Protein AF-A0A934ZTB7-F1 (afdb_monomer_lite)

pLDDT: mean 82.46, std 19.43, range [36.97, 98.75]

Secondary structure (DSSP, 8-state):
--------------------PPPP-PPPPPPGGG--STT--SSBSEEEETTEEEE-SEEEEEEE-STT--EEEEEEESSEE-GGGS-EESTT--EEEEEEET-SSPPSEEEEE-SSSSSTTSEEEEEEETTEEEEE---EEEEEEEE--TTEEEEEEEEE--STT--EEEEEEEEEE---HHHHT---------PPPPP-

Structure (mmCIF, N/CA/C/O backbone):
data_AF-A0A934ZTB7-F1
#
_entry.id   AF-A0A934ZTB7-F1
#
loop_
_atom_site.group_PDB
_atom_site.id
_atom_site.type_symbol
_atom_site.label_atom_id
_atom_site.label_alt_id
_atom_site.label_comp_id
_atom_site.label_asym_id
_atom_site.label_entity_id
_atom_site.label_seq_id
_atom_site.pdbx_PDB_ins_code
_atom_site.Cartn_x
_atom_site.Cartn_y
_atom_site.Cartn_z
_atom_site.occupancy
_atom_site.B_iso_or_equiv
_atom_site.auth_seq_id
_atom_site.auth_comp_id
_atom_site.auth_asym_id
_atom_site.auth_atom_id
_atom_site.pdbx_PDB_model_num
ATOM 1 N N . MET A 1 1 ? 25.439 73.976 -47.539 1.00 36.97 1 MET A N 1
ATOM 2 C CA . MET A 1 1 ? 24.900 73.124 -48.621 1.00 36.97 1 MET A CA 1
ATOM 3 C C . MET A 1 1 ? 24.496 71.788 -48.008 1.00 36.97 1 MET A C 1
ATOM 5 O O . MET A 1 1 ? 25.338 71.133 -47.417 1.00 36.97 1 MET A O 1
ATOM 9 N N . SER A 1 2 ? 23.196 71.478 -48.034 1.00 40.75 2 SER A N 1
ATOM 10 C CA . SER A 1 2 ? 22.568 70.192 -47.638 1.00 40.75 2 SER A CA 1
ATOM 11 C C . SER A 1 2 ? 22.853 69.102 -48.709 1.00 40.75 2 SER A C 1
ATOM 13 O O . SER A 1 2 ? 23.326 69.526 -49.766 1.00 40.75 2 SER A O 1
ATOM 15 N N . PRO A 1 3 ? 22.531 67.780 -48.573 1.00 52.09 3 PRO A N 1
ATOM 16 C CA . PRO A 1 3 ? 21.481 67.184 -47.713 1.00 52.09 3 PRO A CA 1
ATOM 17 C C . PRO A 1 3 ? 21.710 65.741 -47.144 1.00 52.09 3 PRO A C 1
ATOM 19 O O . PRO A 1 3 ? 22.623 65.039 -47.554 1.00 52.09 3 PRO A O 1
ATOM 22 N N . ARG A 1 4 ? 20.736 65.278 -46.322 1.00 41.03 4 ARG A N 1
ATOM 23 C CA . ARG A 1 4 ? 20.265 63.874 -46.085 1.00 41.03 4 ARG A CA 1
ATOM 24 C C . ARG A 1 4 ? 21.233 62.907 -45.349 1.00 41.03 4 ARG A C 1
ATOM 26 O O . ARG A 1 4 ? 22.409 62.866 -45.641 1.00 41.03 4 ARG A O 1
ATOM 33 N N . ALA A 1 5 ? 20.814 62.073 -44.390 1.00 45.97 5 ALA A N 1
ATOM 34 C CA . ALA A 1 5 ? 19.584 61.285 -44.347 1.00 45.97 5 ALA A CA 1
ATOM 35 C C . ALA A 1 5 ? 19.108 60.925 -42.919 1.00 45.97 5 ALA A C 1
ATOM 37 O O . ALA A 1 5 ? 19.889 60.739 -41.992 1.00 45.97 5 ALA A O 1
ATOM 38 N N . VAL A 1 6 ? 17.784 60.809 -42.820 1.00 47.22 6 VAL A N 1
ATOM 39 C CA . VAL A 1 6 ? 16.964 60.213 -41.755 1.00 47.22 6 VAL A CA 1
ATOM 40 C C . VAL A 1 6 ? 16.879 58.696 -41.982 1.00 47.22 6 VAL A C 1
ATOM 42 O O . VAL A 1 6 ? 16.886 58.304 -43.144 1.00 47.22 6 VAL A O 1
ATOM 45 N N . LEU A 1 7 ? 16.759 57.902 -40.904 1.00 41.16 7 LEU A N 1
ATOM 46 C CA . LEU A 1 7 ? 16.258 56.506 -40.741 1.00 41.16 7 LEU A CA 1
ATOM 47 C C . LEU A 1 7 ? 17.119 55.853 -39.626 1.00 41.16 7 LEU A C 1
ATOM 49 O O . LEU A 1 7 ? 18.327 56.024 -39.636 1.00 41.16 7 LEU A O 1
ATOM 53 N N . LEU A 1 8 ? 16.654 55.093 -38.634 1.00 41.31 8 LEU A N 1
ATOM 54 C CA . LEU A 1 8 ? 15.396 54.396 -38.380 1.00 41.31 8 LEU A CA 1
ATOM 55 C C . LEU A 1 8 ? 15.420 53.957 -36.903 1.00 41.31 8 LEU A C 1
ATOM 57 O O . LEU A 1 8 ? 16.438 53.461 -36.423 1.00 41.31 8 LEU A O 1
ATOM 61 N N . ALA A 1 9 ? 14.301 54.097 -36.197 1.00 47.19 9 ALA A N 1
ATOM 62 C CA . ALA A 1 9 ? 14.070 53.376 -34.953 1.00 47.19 9 ALA A CA 1
ATOM 63 C C . ALA A 1 9 ? 13.906 51.876 -35.254 1.00 47.19 9 ALA A C 1
ATOM 65 O O . ALA A 1 9 ? 13.125 51.515 -36.133 1.00 47.19 9 ALA A O 1
ATOM 66 N N . ALA A 1 10 ? 14.586 51.006 -34.509 1.00 49.12 10 ALA A N 1
ATOM 67 C CA . ALA A 1 10 ? 14.241 49.589 -34.441 1.00 49.12 10 ALA A CA 1
ATOM 68 C C . ALA A 1 10 ? 14.470 49.064 -33.019 1.00 49.12 10 ALA A C 1
ATOM 70 O O . ALA A 1 10 ? 15.587 48.841 -32.561 1.00 49.12 10 ALA A O 1
ATOM 71 N N . VAL A 1 11 ? 13.342 48.927 -32.332 1.00 50.59 11 VAL A N 1
ATOM 72 C CA . VAL A 1 11 ? 13.117 48.254 -31.057 1.00 50.59 11 VAL A CA 1
ATOM 73 C C . VAL A 1 11 ? 13.735 46.853 -31.085 1.00 50.59 11 VAL A C 1
ATOM 75 O O . VAL A 1 11 ? 13.264 45.983 -31.811 1.00 50.59 11 VAL A O 1
ATOM 78 N N . ALA A 1 12 ? 14.750 46.611 -30.257 1.00 46.06 12 ALA A N 1
ATOM 79 C CA . ALA A 1 12 ? 15.231 45.266 -29.953 1.00 46.06 12 ALA A CA 1
ATOM 80 C C . ALA A 1 12 ? 14.548 44.749 -28.675 1.00 46.06 12 ALA A C 1
ATOM 82 O O . ALA A 1 12 ? 15.181 44.532 -27.646 1.00 46.06 12 ALA A O 1
ATOM 83 N N . CYS A 1 13 ? 13.228 44.550 -28.736 1.00 42.88 13 CYS A N 1
ATOM 84 C CA . CYS A 1 13 ? 12.542 43.634 -27.826 1.00 42.88 13 CYS A CA 1
ATOM 85 C C . CYS A 1 13 ? 12.855 42.213 -28.303 1.00 42.88 13 CYS A C 1
ATOM 87 O O . CYS A 1 13 ? 12.078 41.603 -29.036 1.00 42.88 13 CYS A O 1
ATOM 89 N N . ALA A 1 14 ? 14.027 41.704 -27.925 1.00 52.09 14 ALA A N 1
ATOM 90 C CA . ALA A 1 14 ? 14.367 40.301 -28.099 1.00 52.09 14 ALA A CA 1
ATOM 91 C C . ALA A 1 14 ? 13.500 39.473 -27.139 1.00 52.09 14 ALA A C 1
ATOM 93 O O . ALA A 1 14 ? 13.814 39.281 -25.969 1.00 52.09 14 ALA A O 1
ATOM 94 N N . SER A 1 15 ? 12.347 39.075 -27.669 1.00 51.16 15 SER A N 1
ATOM 95 C CA . SER A 1 15 ? 11.495 37.957 -27.281 1.00 51.16 15 SER A CA 1
ATOM 96 C C . SER A 1 15 ? 12.125 36.978 -26.280 1.00 51.16 15 SER A C 1
ATOM 98 O O . SER A 1 15 ? 12.843 36.052 -26.662 1.00 51.16 15 SER A O 1
ATOM 100 N N . LEU A 1 16 ? 11.736 37.107 -25.010 1.00 48.84 16 LEU A N 1
ATOM 101 C CA . LEU A 1 16 ? 11.712 36.008 -24.044 1.00 48.84 16 LEU A CA 1
ATOM 102 C C . LEU A 1 16 ? 10.592 35.030 -24.439 1.00 48.84 16 LEU A C 1
ATOM 104 O O . LEU A 1 16 ? 9.597 34.881 -23.742 1.00 48.84 16 LEU A O 1
ATOM 108 N N . ALA A 1 17 ? 10.731 34.382 -25.594 1.00 52.91 17 ALA A N 1
ATOM 109 C CA . ALA A 1 17 ? 9.942 33.212 -25.963 1.00 52.91 17 ALA A CA 1
ATOM 110 C C . ALA A 1 17 ? 10.732 31.958 -25.562 1.00 52.91 17 ALA A C 1
ATOM 112 O O . ALA A 1 17 ? 11.060 31.103 -26.385 1.00 52.91 17 ALA A O 1
ATOM 113 N N . ALA A 1 18 ? 11.107 31.879 -24.282 1.00 55.81 18 ALA A N 1
ATOM 114 C CA . ALA A 1 18 ? 11.551 30.621 -23.710 1.00 55.81 18 ALA A CA 1
ATOM 115 C C . ALA A 1 18 ? 10.318 29.714 -23.664 1.00 55.81 18 ALA A C 1
ATOM 117 O O . ALA A 1 18 ? 9.332 30.008 -22.998 1.00 55.81 18 ALA A O 1
ATOM 118 N N . CYS A 1 19 ? 10.363 28.675 -24.488 1.00 56.72 19 CYS A N 1
ATOM 119 C CA . CYS A 1 19 ? 9.296 27.723 -24.726 1.00 56.72 19 CYS A CA 1
ATOM 120 C C . CYS A 1 19 ? 8.744 27.146 -23.411 1.00 56.72 19 CYS A C 1
ATOM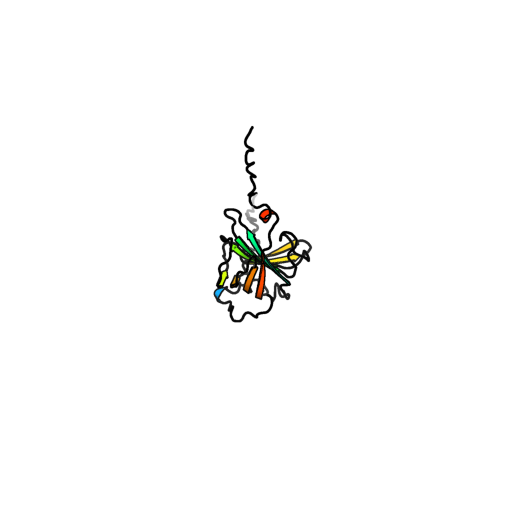 122 O O . CYS A 1 19 ? 9.356 26.243 -22.839 1.00 56.72 19 CYS A O 1
ATOM 124 N N . ASP A 1 20 ? 7.551 27.576 -23.001 1.00 57.12 20 ASP A N 1
ATOM 125 C CA . ASP A 1 20 ? 6.685 26.809 -22.104 1.00 57.12 20 ASP A CA 1
ATOM 126 C C . ASP A 1 20 ? 6.225 25.553 -22.856 1.00 57.12 20 ASP A C 1
ATOM 128 O O . ASP A 1 20 ? 5.123 25.475 -23.401 1.00 57.12 20 ASP A O 1
ATOM 132 N N . ARG A 1 21 ? 7.099 24.545 -22.959 1.00 57.19 21 ARG A N 1
ATOM 133 C CA . ARG A 1 21 ? 6.628 23.198 -23.278 1.00 57.19 21 ARG A CA 1
ATOM 134 C C . ARG A 1 21 ? 5.804 22.753 -22.075 1.00 57.19 21 ARG A C 1
ATOM 136 O O . ARG A 1 21 ? 6.372 22.666 -20.983 1.00 57.19 21 ARG A O 1
ATOM 143 N N . PRO A 1 22 ? 4.503 22.450 -22.244 1.00 57.62 22 PRO A N 1
ATOM 144 C CA . PRO A 1 22 ? 3.736 21.847 -21.172 1.00 57.62 22 PRO A CA 1
ATOM 145 C C . PRO A 1 22 ? 4.504 20.611 -20.702 1.00 57.62 22 PRO A C 1
ATOM 147 O O . PRO A 1 22 ? 4.989 19.853 -21.555 1.00 57.62 22 PRO A O 1
ATOM 150 N N . PRO A 1 23 ? 4.652 20.396 -19.384 1.00 61.19 23 PRO A N 1
ATOM 151 C CA . PRO A 1 23 ? 5.288 19.187 -18.898 1.00 61.19 23 PRO A CA 1
ATOM 152 C C . PRO A 1 23 ? 4.598 17.975 -19.542 1.00 61.19 23 PRO A C 1
ATOM 154 O O . PRO A 1 23 ? 3.376 18.007 -19.748 1.00 61.19 23 PRO A O 1
ATOM 157 N N . PRO A 1 24 ? 5.354 16.922 -19.900 1.00 62.62 24 PRO A N 1
ATOM 158 C CA . PRO A 1 24 ? 4.784 15.746 -20.538 1.00 62.62 24 PRO A CA 1
ATOM 159 C C . PRO A 1 24 ? 3.607 15.240 -19.700 1.00 62.62 24 PRO A C 1
ATOM 161 O O . PRO A 1 24 ? 3.739 15.012 -18.494 1.00 62.62 24 PRO A O 1
ATOM 164 N N . ARG A 1 25 ? 2.433 15.117 -20.334 1.00 68.25 25 ARG A N 1
ATOM 165 C CA . ARG A 1 25 ? 1.224 14.624 -19.668 1.00 68.25 25 ARG A CA 1
ATOM 166 C C . ARG A 1 25 ? 1.496 13.200 -19.202 1.00 68.25 25 ARG A C 1
ATOM 168 O O . ARG A 1 25 ? 1.677 12.305 -20.024 1.00 68.25 25 ARG A O 1
ATOM 175 N N . ARG A 1 26 ? 1.532 13.000 -17.886 1.00 70.94 26 ARG A N 1
ATOM 176 C CA . ARG A 1 26 ? 1.607 11.657 -17.312 1.00 70.94 26 ARG A CA 1
ATOM 177 C C . ARG A 1 26 ? 0.330 10.895 -17.680 1.00 70.94 26 ARG A C 1
ATOM 179 O O . ARG A 1 26 ? -0.749 11.496 -17.627 1.00 70.94 26 ARG A O 1
ATOM 186 N N . PRO A 1 27 ? 0.423 9.614 -18.071 1.00 78.44 27 PRO A N 1
ATOM 187 C CA . PRO A 1 27 ? -0.770 8.808 -18.269 1.00 78.44 27 PRO A CA 1
ATOM 188 C C . PRO A 1 27 ? -1.557 8.741 -16.951 1.00 78.44 27 PRO A C 1
ATOM 190 O O . PRO A 1 27 ? -0.962 8.775 -15.877 1.00 78.44 27 PRO A O 1
ATOM 193 N N . PRO A 1 28 ? -2.894 8.678 -16.981 1.00 81.19 28 PRO A N 1
ATOM 194 C CA . PRO A 1 28 ? -3.663 8.513 -15.758 1.00 81.19 28 PRO A CA 1
ATOM 195 C C . PRO A 1 28 ? -3.421 7.121 -15.161 1.00 81.19 28 PRO A C 1
ATOM 197 O O . PRO A 1 28 ? -3.272 6.136 -15.887 1.00 81.19 28 PRO A O 1
ATOM 200 N N . ALA A 1 29 ? -3.422 7.030 -13.830 1.00 84.62 29 ALA A N 1
ATOM 201 C CA . ALA A 1 29 ? -3.486 5.742 -13.152 1.00 84.62 29 ALA A CA 1
ATOM 202 C C . ALA A 1 29 ? -4.803 5.023 -13.498 1.00 84.62 29 ALA A C 1
ATOM 204 O O . ALA A 1 29 ? -5.837 5.662 -13.725 1.00 84.62 29 ALA A O 1
ATOM 205 N N . MET A 1 30 ? -4.782 3.687 -13.493 1.00 92.62 30 MET A N 1
ATOM 206 C CA . MET A 1 30 ? -6.011 2.890 -13.523 1.00 92.62 30 MET A CA 1
ATOM 207 C C . MET A 1 30 ? -6.906 3.311 -12.358 1.00 92.62 30 MET A C 1
ATOM 209 O O . MET A 1 30 ? -6.461 3.313 -11.216 1.00 92.62 30 MET A O 1
ATOM 213 N N . ARG A 1 31 ? -8.172 3.630 -12.631 1.00 94.38 31 ARG A N 1
ATOM 214 C CA . ARG A 1 31 ? -9.117 4.021 -11.582 1.00 94.38 31 ARG A CA 1
ATOM 215 C C . ARG A 1 31 ? -9.399 2.861 -10.640 1.00 94.38 31 ARG A C 1
ATOM 217 O O . ARG A 1 31 ? -9.597 1.729 -11.080 1.00 94.38 31 ARG A O 1
ATOM 224 N N . SER A 1 32 ? -9.500 3.170 -9.354 1.00 95.69 32 SER A N 1
ATOM 225 C CA . SER A 1 32 ? -9.761 2.211 -8.289 1.00 95.69 32 SER A CA 1
ATOM 226 C C . SER A 1 32 ? -10.998 1.369 -8.579 1.00 95.69 32 SER A C 1
ATOM 228 O O . SER A 1 32 ? -10.956 0.171 -8.361 1.00 95.69 32 SER A O 1
ATOM 230 N N . GLN A 1 33 ? -12.074 1.938 -9.131 1.00 95.19 33 GLN A N 1
ATOM 231 C CA . GLN A 1 33 ? -13.318 1.219 -9.448 1.00 95.19 33 GLN A CA 1
ATOM 232 C C . GLN A 1 33 ? -13.148 0.128 -10.517 1.00 95.19 33 GLN A C 1
ATOM 234 O O . GLN A 1 33 ? -13.849 -0.876 -10.466 1.00 95.19 33 GLN A O 1
ATOM 239 N N . ALA A 1 34 ? -12.200 0.297 -11.442 1.00 95.62 34 ALA A N 1
ATOM 240 C CA . ALA A 1 34 ? -11.890 -0.684 -12.484 1.00 95.62 34 ALA A CA 1
ATOM 241 C C . ALA A 1 34 ? -10.975 -1.819 -11.982 1.00 95.62 34 ALA A C 1
ATOM 243 O O . ALA A 1 34 ? -10.689 -2.771 -12.707 1.00 95.62 34 ALA A O 1
ATOM 244 N N . MET A 1 35 ? -10.486 -1.728 -10.743 1.00 96.94 35 MET A N 1
ATOM 245 C CA . MET A 1 35 ? -9.694 -2.781 -10.122 1.00 96.94 35 MET A CA 1
ATOM 246 C C . MET A 1 35 ? -10.616 -3.881 -9.602 1.00 96.94 35 MET A C 1
ATOM 248 O O . MET A 1 35 ? -11.277 -3.726 -8.568 1.00 96.94 35 MET A O 1
ATOM 252 N N . ASP A 1 36 ? -10.629 -4.995 -10.327 1.00 95.50 36 ASP A N 1
ATOM 253 C CA . ASP A 1 36 ? -11.265 -6.233 -9.898 1.00 95.50 36 ASP A CA 1
ATOM 254 C C . ASP A 1 36 ? -10.418 -6.928 -8.819 1.00 95.50 36 ASP A C 1
ATOM 256 O O . ASP A 1 36 ? -9.309 -7.397 -9.085 1.00 95.50 36 ASP A O 1
ATOM 260 N N . LEU A 1 37 ? -10.946 -6.961 -7.592 1.00 95.50 37 LEU A N 1
ATOM 261 C CA . LEU A 1 37 ? -10.322 -7.624 -6.444 1.00 95.50 37 LEU A CA 1
ATOM 262 C C . LEU A 1 37 ? -10.599 -9.132 -6.408 1.00 95.50 37 LEU A C 1
ATOM 264 O O . LEU A 1 37 ? -9.881 -9.860 -5.725 1.00 95.50 37 LEU A O 1
ATOM 268 N N . SER A 1 38 ? -11.599 -9.619 -7.148 1.00 92.75 38 SER A N 1
ATOM 269 C CA . SER A 1 38 ? -11.894 -11.053 -7.230 1.00 92.75 38 SER A CA 1
ATOM 270 C C . SER A 1 38 ? -10.839 -11.804 -8.046 1.00 92.75 38 SER A C 1
ATOM 272 O O . SER A 1 38 ? -10.491 -12.930 -7.700 1.00 92.75 38 SER A O 1
ATOM 274 N N . ALA A 1 39 ? -10.249 -11.137 -9.043 1.00 92.75 39 ALA A N 1
ATOM 275 C CA . ALA A 1 39 ? -9.150 -11.647 -9.860 1.00 92.75 39 ALA A CA 1
ATOM 276 C C . ALA A 1 39 ? -7.755 -11.506 -9.214 1.00 92.75 39 ALA A C 1
ATOM 278 O O . ALA A 1 39 ? -6.753 -11.883 -9.822 1.00 92.75 39 ALA A O 1
ATOM 279 N N . VAL A 1 40 ? -7.651 -10.934 -8.007 1.00 95.81 40 VAL A N 1
ATOM 280 C CA . VAL A 1 40 ? -6.360 -10.781 -7.317 1.00 95.81 40 VAL A CA 1
ATOM 281 C C . VAL A 1 40 ? -5.888 -12.140 -6.785 1.00 95.81 40 VAL A C 1
ATOM 283 O O . VAL A 1 40 ? -6.640 -12.790 -6.053 1.00 95.81 40 VAL A O 1
ATOM 286 N N . PRO A 1 41 ? -4.651 -12.573 -7.102 1.00 93.88 41 PRO A N 1
ATOM 287 C CA . PRO A 1 41 ? -4.151 -13.872 -6.672 1.00 93.88 41 PRO A CA 1
ATOM 288 C C . PRO A 1 41 ? -3.938 -13.925 -5.149 1.00 93.88 41 PRO A C 1
ATOM 290 O O . PRO A 1 41 ? -3.605 -12.907 -4.536 1.00 93.88 41 PRO A O 1
ATOM 293 N N . PRO A 1 42 ? -4.030 -15.118 -4.528 1.00 95.81 42 PRO A N 1
ATOM 294 C CA . PRO A 1 42 ? -3.764 -15.309 -3.099 1.00 95.81 42 PRO A CA 1
ATOM 295 C C . PRO A 1 42 ? -2.262 -15.284 -2.752 1.00 95.81 42 PRO A C 1
ATOM 297 O O . PRO A 1 42 ? -1.865 -15.664 -1.654 1.00 95.81 42 PRO A O 1
ATOM 300 N N . THR A 1 43 ? -1.404 -14.873 -3.686 1.00 97.25 43 THR A N 1
ATOM 301 C CA . THR A 1 43 ? 0.041 -14.716 -3.485 1.00 97.25 43 THR A CA 1
ATOM 302 C C . THR A 1 43 ? 0.363 -13.344 -2.894 1.00 97.25 43 THR A C 1
ATOM 304 O O . THR A 1 43 ? -0.424 -12.419 -3.100 1.00 97.25 43 THR A O 1
ATOM 307 N N . PRO A 1 44 ? 1.525 -13.163 -2.237 1.00 98.44 44 PRO A N 1
ATOM 308 C CA . PRO A 1 44 ? 1.968 -11.850 -1.775 1.00 98.44 44 PRO A CA 1
ATOM 309 C C . PRO A 1 44 ? 1.899 -10.784 -2.871 1.00 98.44 44 PRO A C 1
ATOM 311 O O . PRO A 1 44 ? 2.135 -11.088 -4.045 1.00 98.44 44 PRO A O 1
ATOM 314 N N . VAL A 1 45 ? 1.601 -9.543 -2.476 1.00 98.75 45 VAL A N 1
ATOM 315 C CA . VAL A 1 45 ? 1.554 -8.390 -3.386 1.00 98.75 45 VAL A CA 1
ATOM 316 C C . VAL A 1 45 ? 2.827 -8.318 -4.232 1.00 98.75 45 VAL A C 1
ATOM 318 O O . VAL A 1 45 ? 3.949 -8.260 -3.728 1.00 98.75 45 VAL A O 1
ATOM 321 N N . ALA A 1 46 ? 2.650 -8.349 -5.547 1.00 98.62 46 ALA A N 1
ATOM 322 C CA . ALA A 1 46 ? 3.735 -8.309 -6.514 1.00 98.62 46 ALA A CA 1
ATOM 323 C C . ALA A 1 46 ? 3.261 -7.676 -7.824 1.00 98.62 46 ALA A C 1
ATOM 325 O O . ALA A 1 46 ? 2.064 -7.530 -8.072 1.00 98.62 46 ALA A O 1
ATOM 326 N N . GLY A 1 47 ? 4.203 -7.297 -8.679 1.00 98.25 47 GLY A N 1
ATOM 327 C CA . GLY A 1 47 ? 3.902 -6.731 -9.987 1.00 98.25 47 GLY A CA 1
ATOM 328 C C . GLY A 1 47 ? 5.113 -6.029 -10.570 1.00 98.25 47 GLY A C 1
ATOM 329 O O . GLY A 1 47 ? 6.230 -6.536 -10.463 1.00 98.25 47 GLY A O 1
ATOM 330 N N . SER A 1 48 ? 4.898 -4.863 -11.171 1.00 97.88 48 SER A N 1
ATOM 331 C CA . SER A 1 48 ? 5.981 -4.036 -11.688 1.00 97.88 48 SER A CA 1
ATOM 332 C C . SER A 1 48 ? 5.861 -2.597 -11.212 1.00 97.88 48 SER A C 1
ATOM 334 O O . SER A 1 48 ? 4.777 -2.017 -11.238 1.00 97.88 48 SER A O 1
ATOM 336 N N . LEU A 1 49 ? 7.000 -2.038 -10.804 1.00 97.19 49 LEU A N 1
ATOM 337 C CA . LEU A 1 49 ? 7.200 -0.618 -10.558 1.00 97.19 49 LEU A CA 1
ATOM 338 C C . LEU A 1 49 ? 8.307 -0.122 -11.489 1.00 97.19 49 LEU A C 1
ATOM 340 O O . LEU A 1 49 ? 9.407 -0.676 -11.488 1.00 97.19 49 LEU A O 1
ATOM 344 N N . ARG A 1 50 ? 8.035 0.924 -12.271 1.00 94.62 50 ARG A N 1
ATOM 345 C CA . ARG A 1 50 ? 8.972 1.526 -13.234 1.00 94.62 50 ARG A CA 1
ATOM 346 C C . ARG A 1 50 ? 9.544 0.517 -14.235 1.00 94.62 50 ARG A C 1
ATOM 348 O O . ARG A 1 50 ? 10.735 0.538 -14.533 1.00 94.62 50 ARG A O 1
ATOM 355 N N . GLY A 1 51 ? 8.717 -0.416 -14.701 1.00 95.56 51 GLY A N 1
ATOM 356 C CA . GLY A 1 51 ? 9.133 -1.495 -15.604 1.00 95.56 51 GLY A CA 1
ATOM 357 C C . GLY A 1 51 ? 10.038 -2.557 -14.965 1.00 95.56 51 GLY A C 1
ATOM 358 O O . GLY A 1 51 ? 10.449 -3.495 -15.639 1.00 95.56 51 GLY A O 1
ATOM 359 N N . GLN A 1 52 ? 10.340 -2.452 -13.669 1.00 96.69 52 GLN A N 1
ATOM 360 C CA . GLN A 1 52 ? 11.095 -3.452 -12.918 1.00 96.69 52 GLN A CA 1
ATOM 361 C C . GLN A 1 52 ? 10.142 -4.302 -12.084 1.00 96.69 52 GLN A C 1
ATOM 363 O O . GLN A 1 52 ? 9.134 -3.798 -11.587 1.00 96.69 52 GLN A O 1
ATOM 368 N N . ALA A 1 53 ? 10.446 -5.587 -11.912 1.00 98.06 53 ALA A N 1
ATOM 369 C CA . ALA A 1 53 ? 9.655 -6.460 -11.049 1.00 98.06 53 ALA A CA 1
ATOM 370 C C . ALA A 1 53 ? 9.688 -5.948 -9.605 1.00 98.06 53 ALA A C 1
ATOM 372 O O . ALA A 1 53 ? 10.746 -5.543 -9.139 1.00 98.06 53 ALA A O 1
ATOM 373 N N . PHE A 1 54 ? 8.553 -5.980 -8.912 1.00 98.44 54 PHE A N 1
ATOM 374 C CA . PHE A 1 54 ? 8.419 -5.661 -7.492 1.00 98.44 54 PHE A CA 1
ATOM 375 C C . PHE A 1 54 ? 7.773 -6.838 -6.768 1.00 98.44 54 PHE A C 1
ATOM 377 O O . PHE A 1 54 ? 6.785 -7.398 -7.259 1.00 98.44 54 PHE A O 1
ATOM 384 N N . ARG A 1 55 ? 8.307 -7.211 -5.602 1.00 98.19 55 ARG A N 1
ATOM 385 C CA . ARG A 1 55 ? 7.740 -8.276 -4.763 1.00 98.19 55 ARG A CA 1
ATOM 386 C C . ARG A 1 55 ? 7.777 -7.886 -3.298 1.00 98.19 55 ARG A C 1
ATOM 388 O O . ARG A 1 55 ? 8.840 -7.626 -2.748 1.00 98.19 55 ARG A O 1
ATOM 395 N N . THR A 1 56 ? 6.619 -7.914 -2.654 1.00 98.38 56 THR A N 1
ATOM 396 C CA . THR A 1 56 ? 6.529 -7.671 -1.220 1.00 98.38 56 THR A CA 1
ATOM 397 C C . THR A 1 56 ? 7.170 -8.815 -0.438 1.00 98.38 56 THR A C 1
ATOM 399 O O . THR A 1 56 ? 6.712 -9.955 -0.501 1.00 98.38 56 THR A O 1
ATOM 402 N N . VAL A 1 57 ? 8.217 -8.487 0.316 1.00 97.69 57 VAL A N 1
ATOM 403 C CA . VAL A 1 57 ? 8.826 -9.340 1.343 1.00 97.69 57 VAL A CA 1
ATOM 404 C C . VAL A 1 57 ? 8.063 -9.203 2.653 1.00 97.69 57 VAL A C 1
ATOM 406 O O . VAL A 1 57 ? 7.792 -10.204 3.315 1.00 97.69 57 VAL A O 1
ATOM 409 N N . GLU A 1 58 ? 7.689 -7.978 3.015 1.00 96.94 58 GLU A N 1
ATOM 410 C CA . GLU A 1 58 ? 6.896 -7.704 4.206 1.00 96.94 58 GLU A CA 1
ATOM 411 C C . GLU A 1 58 ? 5.894 -6.580 3.948 1.00 96.94 58 GLU A C 1
ATOM 413 O O . GLU A 1 58 ? 6.174 -5.612 3.238 1.00 96.94 58 GLU A O 1
ATOM 418 N N . ALA A 1 59 ? 4.711 -6.727 4.539 1.00 97.75 59 ALA A N 1
ATOM 419 C CA . ALA A 1 59 ? 3.748 -5.651 4.659 1.00 97.75 59 ALA A CA 1
ATOM 420 C C . ALA A 1 59 ? 3.599 -5.282 6.135 1.00 97.75 59 ALA A C 1
ATOM 422 O O . ALA A 1 59 ? 3.570 -6.151 7.008 1.00 97.75 59 ALA A O 1
ATOM 423 N N . TRP A 1 60 ? 3.451 -3.997 6.413 1.00 97.19 60 TRP A N 1
ATOM 424 C CA . TRP A 1 60 ? 3.144 -3.497 7.747 1.00 97.19 60 TRP A CA 1
ATOM 425 C C . TRP A 1 60 ? 2.240 -2.281 7.651 1.00 97.19 60 TRP A C 1
ATOM 427 O O . TRP A 1 60 ? 2.058 -1.704 6.579 1.00 97.19 60 TRP A O 1
ATOM 437 N N . TYR A 1 61 ? 1.651 -1.892 8.772 1.00 95.81 61 TYR A N 1
ATOM 438 C CA . TYR A 1 61 ? 0.895 -0.655 8.849 1.00 95.81 61 TYR A CA 1
ATOM 439 C C . TYR A 1 61 ? 1.319 0.180 10.046 1.00 95.81 61 TYR A C 1
ATOM 441 O O . TYR A 1 61 ? 1.747 -0.343 11.072 1.00 95.81 61 TYR A O 1
ATOM 449 N N . ARG A 1 62 ? 1.188 1.495 9.906 1.00 93.75 62 ARG A N 1
ATOM 450 C CA . ARG A 1 62 ? 1.448 2.478 10.956 1.00 93.75 62 ARG A CA 1
ATOM 451 C C . ARG A 1 62 ? 0.168 3.235 11.245 1.00 93.75 62 ARG A C 1
ATOM 453 O O . ARG A 1 62 ? -0.579 3.561 10.324 1.00 93.75 62 ARG A O 1
ATOM 460 N N . VAL A 1 63 ? -0.059 3.553 12.513 1.00 92.56 63 VAL A N 1
ATOM 461 C CA . VAL A 1 63 ? -1.191 4.377 12.936 1.00 92.56 63 VAL A CA 1
ATOM 462 C C . VAL A 1 63 ? -0.651 5.684 13.489 1.00 92.56 63 VAL A C 1
ATOM 464 O O . VAL A 1 63 ? -0.029 5.705 14.543 1.00 92.56 63 VAL A O 1
ATOM 467 N N . VAL A 1 64 ? -0.909 6.785 12.795 1.00 90.31 64 VAL A N 1
ATOM 468 C CA . VAL A 1 64 ? -0.615 8.125 13.302 1.00 90.31 64 VAL A CA 1
ATOM 469 C C . VAL A 1 64 ? -1.842 8.614 14.056 1.00 90.31 64 VAL A C 1
ATOM 471 O O . VAL A 1 64 ? -2.929 8.674 13.491 1.00 90.31 64 VAL A O 1
ATOM 474 N N . ARG A 1 65 ? -1.665 8.966 15.333 1.00 90.00 65 ARG A N 1
ATOM 475 C CA . ARG A 1 65 ? -2.749 9.390 16.244 1.00 90.00 65 ARG A CA 1
ATOM 476 C C . ARG A 1 65 ? -2.685 10.872 16.627 1.00 90.00 65 ARG A C 1
ATOM 478 O O . ARG A 1 65 ? -3.393 11.311 17.523 1.00 90.00 65 ARG A O 1
ATOM 485 N N . MET A 1 66 ? -1.801 11.639 15.988 1.00 87.06 66 MET A N 1
ATOM 486 C CA . MET A 1 66 ? -1.653 13.066 16.276 1.00 87.06 66 MET A CA 1
ATOM 487 C C . MET A 1 66 ? -2.918 13.832 15.856 1.00 87.06 66 MET A C 1
ATOM 489 O O . MET A 1 66 ? -3.320 13.667 14.702 1.00 87.06 66 MET A O 1
ATOM 493 N N . PRO A 1 67 ? -3.475 14.702 16.722 1.00 85.62 67 PRO A N 1
ATOM 494 C CA . PRO A 1 67 ? -4.663 15.492 16.410 1.00 85.62 67 PRO A CA 1
ATOM 495 C C . PRO A 1 67 ? -4.554 16.236 15.076 1.00 85.62 67 PRO A C 1
ATOM 497 O O . PRO A 1 67 ? -3.565 16.933 14.826 1.00 85.62 67 PRO A O 1
ATOM 500 N N . GLY A 1 68 ? -5.553 16.068 14.210 1.00 86.88 68 GLY A N 1
ATOM 501 C CA . GLY A 1 68 ? -5.612 16.686 12.879 1.00 86.88 68 GLY A CA 1
ATOM 502 C C . GLY A 1 68 ? -4.658 16.075 11.845 1.00 86.88 68 GLY A C 1
ATOM 503 O O . GLY A 1 68 ? -4.527 16.596 10.737 1.00 86.88 68 GLY A O 1
ATOM 504 N N . ARG A 1 69 ? -3.955 14.993 12.193 1.00 87.94 69 ARG A N 1
ATOM 505 C CA . ARG A 1 69 ? -3.048 14.238 11.311 1.00 87.94 69 ARG A CA 1
ATOM 506 C C . ARG A 1 69 ? -3.273 12.734 11.414 1.00 87.94 69 ARG A C 1
ATOM 508 O O . ARG A 1 69 ? -2.384 11.967 11.030 1.00 87.94 69 ARG A O 1
ATOM 515 N N . GLU A 1 70 ? -4.428 12.328 11.931 1.00 91.44 70 GLU A N 1
ATOM 516 C CA . GLU A 1 70 ? -4.815 10.940 12.096 1.00 91.44 70 GLU A CA 1
ATOM 517 C C . GLU A 1 70 ? -4.781 10.233 10.749 1.00 91.44 70 GLU A C 1
ATOM 519 O O . GLU A 1 70 ? -5.307 10.732 9.750 1.00 91.44 70 GLU A O 1
ATOM 524 N N . ARG A 1 71 ? -4.121 9.079 10.708 1.00 93.00 71 ARG A N 1
ATOM 525 C CA . ARG A 1 71 ? -4.097 8.239 9.515 1.00 93.00 71 ARG A CA 1
ATOM 526 C C . ARG A 1 71 ? -3.628 6.832 9.824 1.00 93.00 71 ARG A C 1
ATOM 528 O O . ARG A 1 71 ? -2.830 6.614 10.736 1.00 93.00 71 ARG A O 1
ATOM 535 N N . VAL A 1 72 ? -4.033 5.911 8.961 1.00 94.62 72 VAL A N 1
ATOM 536 C CA . VAL A 1 72 ? -3.374 4.617 8.801 1.00 94.62 72 VAL A CA 1
ATOM 537 C C . VAL A 1 72 ? -2.541 4.667 7.525 1.00 94.62 72 VAL A C 1
ATOM 539 O O . VAL A 1 72 ? -3.057 5.007 6.464 1.00 94.62 72 VAL A O 1
ATOM 542 N N . ASP A 1 73 ? -1.262 4.330 7.624 1.00 95.12 73 ASP A N 1
ATOM 543 C CA . ASP A 1 73 ? -0.378 4.129 6.476 1.00 95.12 73 ASP A CA 1
ATOM 544 C C . ASP A 1 73 ? -0.154 2.617 6.329 1.00 95.12 73 ASP A C 1
ATOM 546 O O . ASP A 1 73 ? 0.349 1.989 7.256 1.00 95.12 73 ASP A O 1
ATOM 550 N N . LEU A 1 74 ? -0.554 2.024 5.203 1.00 97.44 74 LEU A N 1
ATOM 551 C CA . LEU A 1 74 ? -0.285 0.630 4.840 1.00 97.44 74 LEU A CA 1
ATOM 552 C C . LEU A 1 74 ? 0.893 0.595 3.864 1.00 97.44 74 LEU A C 1
ATOM 554 O O . LEU A 1 74 ? 0.868 1.282 2.842 1.00 97.44 74 LEU A O 1
ATOM 558 N N . ILE A 1 75 ? 1.911 -0.200 4.182 1.00 97.12 75 ILE A N 1
ATOM 559 C CA . ILE A 1 75 ? 3.181 -0.245 3.464 1.00 97.12 75 ILE A CA 1
ATOM 560 C C . ILE A 1 75 ? 3.422 -1.660 2.957 1.00 97.12 75 ILE A C 1
ATOM 562 O O . ILE A 1 75 ? 3.338 -2.625 3.715 1.00 97.12 75 ILE A O 1
ATOM 566 N N . PHE A 1 76 ? 3.748 -1.767 1.672 1.00 98.06 76 PHE A N 1
ATOM 567 C CA . PHE A 1 76 ? 4.215 -2.986 1.024 1.00 98.06 76 PHE A CA 1
ATOM 568 C C . PHE A 1 76 ? 5.665 -2.777 0.613 1.00 98.06 76 PHE A C 1
ATOM 570 O O . PHE A 1 76 ? 5.976 -1.819 -0.092 1.00 98.06 76 PHE A O 1
ATOM 577 N N . SER A 1 77 ? 6.555 -3.662 1.041 1.00 97.19 77 SER A N 1
ATOM 578 C CA . SER A 1 77 ? 7.991 -3.421 0.975 1.00 97.19 77 SER A CA 1
ATOM 579 C C . SER A 1 77 ? 8.753 -4.616 0.428 1.00 97.19 77 SER A C 1
ATOM 581 O O . SER A 1 77 ? 8.428 -5.759 0.743 1.00 97.19 77 SER A O 1
ATOM 583 N N . GLU A 1 78 ? 9.804 -4.354 -0.347 1.00 97.19 78 GLU A N 1
ATOM 584 C CA . GLU A 1 78 ? 10.793 -5.378 -0.731 1.00 97.19 78 GLU A CA 1
ATOM 585 C C . GLU A 1 78 ? 11.796 -5.692 0.390 1.00 97.19 78 GLU A C 1
ATOM 587 O O . GLU A 1 78 ? 12.539 -6.665 0.312 1.00 97.19 78 GLU A O 1
ATOM 592 N N . GLY A 1 79 ? 11.817 -4.872 1.436 1.00 94.81 79 GLY A N 1
ATOM 593 C CA . GLY A 1 79 ? 12.574 -5.077 2.664 1.00 94.81 79 GLY A CA 1
ATOM 594 C C . GLY A 1 79 ? 11.666 -5.419 3.839 1.00 94.81 79 GLY A C 1
ATOM 595 O O . GLY A 1 79 ? 10.438 -5.444 3.718 1.00 94.81 79 GLY A O 1
ATOM 596 N N . ARG A 1 80 ? 12.282 -5.642 4.993 1.00 94.31 80 ARG A N 1
ATOM 597 C CA . ARG A 1 80 ? 11.605 -5.881 6.270 1.00 94.31 80 ARG A CA 1
ATOM 598 C C . ARG A 1 80 ? 11.493 -4.603 7.077 1.00 94.31 80 ARG A C 1
ATOM 600 O O . ARG A 1 80 ? 12.373 -3.756 6.966 1.00 94.31 80 ARG A O 1
ATOM 607 N N . ALA A 1 81 ? 10.454 -4.467 7.891 1.00 90.50 81 ALA A N 1
ATOM 608 C CA . ALA A 1 81 ? 10.317 -3.313 8.771 1.00 90.50 81 ALA A CA 1
ATOM 609 C C . ALA A 1 81 ? 11.492 -3.259 9.763 1.00 90.50 81 ALA A C 1
ATOM 611 O O . ALA A 1 81 ? 11.762 -4.222 10.483 1.00 90.50 81 ALA A O 1
ATOM 612 N N . GLY A 1 82 ? 12.200 -2.132 9.790 1.00 83.31 82 GLY A N 1
ATOM 613 C CA . GLY A 1 82 ? 13.249 -1.865 10.762 1.00 83.31 82 GLY A CA 1
ATOM 614 C C . GLY A 1 82 ? 12.679 -1.522 12.138 1.00 83.31 82 GLY A C 1
ATOM 615 O O . GLY A 1 82 ? 11.465 -1.394 12.341 1.00 83.31 82 GLY A O 1
ATOM 616 N N . ARG A 1 83 ? 13.575 -1.321 13.109 1.00 73.06 83 ARG A N 1
ATOM 617 C CA . ARG A 1 83 ? 13.187 -0.873 14.452 1.00 73.06 83 ARG A CA 1
ATOM 618 C C . ARG A 1 83 ? 12.410 0.446 14.325 1.00 73.06 83 ARG A C 1
ATOM 620 O O . ARG A 1 83 ? 12.867 1.366 13.658 1.00 73.06 83 ARG A O 1
ATOM 627 N N . LEU A 1 84 ? 11.244 0.539 14.968 1.00 77.25 84 LEU A N 1
ATOM 628 C CA . LEU A 1 84 ? 10.409 1.754 15.018 1.00 77.25 84 LEU A CA 1
ATOM 629 C C . LEU A 1 84 ? 9.804 2.208 13.682 1.00 77.25 84 LEU A C 1
ATOM 631 O O . LEU A 1 84 ? 9.227 3.296 13.613 1.00 77.25 84 LEU A O 1
ATOM 635 N N . CYS A 1 85 ? 9.883 1.385 12.631 1.00 78.75 85 CYS A N 1
ATOM 636 C CA . CYS A 1 85 ? 9.109 1.582 11.396 1.00 78.75 85 CYS A CA 1
ATOM 637 C C . CYS A 1 85 ? 9.441 2.874 10.639 1.00 78.75 85 CYS A C 1
ATOM 639 O O . CYS A 1 85 ? 8.635 3.350 9.830 1.00 78.75 85 CYS A O 1
ATOM 641 N N . ALA A 1 86 ? 10.592 3.468 10.960 1.00 70.62 86 ALA A N 1
ATOM 642 C CA . ALA A 1 86 ? 11.154 4.613 10.262 1.00 70.62 86 ALA A CA 1
ATOM 643 C C . ALA A 1 86 ? 11.908 4.172 9.004 1.00 70.62 86 ALA A C 1
ATOM 645 O O . ALA A 1 86 ? 11.926 4.897 8.017 1.00 70.62 86 ALA A O 1
ATOM 646 N N . GLU A 1 87 ? 12.474 2.969 9.043 1.00 80.00 87 GLU A N 1
ATOM 647 C CA . GLU A 1 87 ? 13.361 2.423 8.024 1.00 80.00 87 GLU A CA 1
ATOM 648 C C . GLU A 1 87 ? 12.968 0.981 7.709 1.00 80.00 87 GLU A C 1
ATOM 650 O O . GLU A 1 87 ? 12.194 0.345 8.436 1.00 80.00 87 GLU A O 1
ATOM 655 N N . SER A 1 88 ? 13.525 0.457 6.625 1.00 87.25 88 SER A N 1
ATOM 656 C CA . SER A 1 88 ? 13.440 -0.951 6.274 1.00 87.25 88 SER A CA 1
ATOM 657 C C . SER A 1 88 ? 14.833 -1.559 6.138 1.00 87.25 88 SER A C 1
ATOM 659 O O . SER A 1 88 ? 15.834 -0.855 6.060 1.00 87.25 88 SER A O 1
ATOM 661 N N . THR A 1 89 ? 14.924 -2.885 6.153 1.00 87.88 89 THR A N 1
ATOM 662 C CA . THR A 1 89 ? 16.164 -3.606 5.853 1.00 87.88 89 THR A CA 1
ATOM 663 C C . THR A 1 89 ? 15.956 -4.491 4.622 1.00 87.88 89 THR A C 1
ATOM 665 O O . THR A 1 89 ? 15.066 -5.348 4.648 1.00 87.88 89 THR A O 1
ATOM 668 N N . PRO A 1 90 ? 16.767 -4.342 3.557 1.00 89.12 90 PRO A N 1
ATOM 669 C CA . PRO A 1 90 ? 17.831 -3.342 3.396 1.00 89.12 90 PRO A CA 1
ATOM 670 C C . PRO A 1 90 ? 17.275 -1.909 3.322 1.00 89.12 90 PRO A C 1
ATOM 672 O O . PRO A 1 90 ? 16.154 -1.721 2.864 1.00 89.12 90 PRO A O 1
ATOM 675 N N . GLU A 1 91 ? 18.073 -0.918 3.730 1.00 84.50 91 GLU A N 1
ATOM 676 C CA . GLU A 1 91 ? 17.661 0.500 3.826 1.00 84.50 91 GLU A CA 1
ATOM 677 C C . GLU A 1 91 ? 17.127 1.077 2.512 1.00 84.50 91 GLU A C 1
ATOM 679 O O . GLU A 1 91 ? 16.284 1.963 2.521 1.00 84.50 91 GLU A O 1
ATOM 684 N N . LEU A 1 92 ? 17.582 0.550 1.374 1.00 87.38 92 LEU A N 1
ATOM 685 C CA . LEU A 1 92 ? 17.213 1.025 0.040 1.00 87.38 92 LEU A CA 1
ATOM 686 C C . LEU A 1 92 ? 16.054 0.237 -0.593 1.00 87.38 92 LEU A C 1
ATOM 688 O O . LEU A 1 92 ? 15.859 0.292 -1.811 1.00 87.38 92 LEU A O 1
ATOM 692 N N . ALA A 1 93 ? 15.310 -0.545 0.194 1.00 92.19 93 ALA A N 1
ATOM 693 C CA . ALA A 1 93 ? 14.174 -1.291 -0.328 1.00 92.19 93 ALA A CA 1
ATOM 694 C C . ALA A 1 93 ? 13.094 -0.352 -0.883 1.00 92.19 93 ALA A C 1
ATOM 696 O O . ALA A 1 93 ? 12.804 0.703 -0.326 1.00 92.19 93 ALA A O 1
ATOM 697 N N . ARG A 1 94 ? 12.454 -0.754 -1.986 1.00 95.19 94 ARG A N 1
ATOM 698 C CA . ARG A 1 94 ? 11.321 0.003 -2.526 1.00 95.19 94 ARG A CA 1
ATOM 699 C C . ARG A 1 94 ? 10.075 -0.234 -1.690 1.00 95.19 94 ARG A C 1
ATOM 701 O O . ARG A 1 94 ? 9.823 -1.351 -1.220 1.00 95.19 94 ARG A O 1
ATOM 708 N N . HIS A 1 95 ? 9.257 0.806 -1.595 1.00 95.56 95 HIS A N 1
ATOM 709 C CA . HIS A 1 95 ? 8.018 0.788 -0.830 1.00 95.56 95 HIS A CA 1
ATOM 710 C C . HIS A 1 95 ? 6.846 1.272 -1.673 1.00 95.56 95 HIS A C 1
ATOM 712 O O . HIS A 1 95 ? 6.965 2.239 -2.422 1.00 95.56 95 HIS A O 1
ATOM 718 N N . VAL A 1 96 ? 5.700 0.615 -1.517 1.00 97.81 96 VAL A N 1
ATOM 719 C CA . VAL A 1 96 ? 4.394 1.095 -1.971 1.00 97.81 96 VAL A CA 1
ATOM 720 C C . VAL A 1 96 ? 3.585 1.466 -0.738 1.00 97.81 96 VAL A C 1
ATOM 722 O O . VAL A 1 96 ? 3.401 0.645 0.158 1.00 97.81 96 VAL A O 1
ATOM 725 N N . TRP A 1 97 ? 3.075 2.689 -0.719 1.00 96.38 97 TRP A N 1
ATOM 726 C CA . TRP A 1 97 ? 2.332 3.271 0.387 1.00 96.38 97 TRP A CA 1
ATOM 727 C C . TRP A 1 97 ? 0.883 3.521 -0.007 1.00 96.38 97 TRP A C 1
ATOM 729 O O . TRP A 1 97 ? 0.597 4.105 -1.057 1.00 96.38 97 TRP A O 1
ATOM 739 N N . VAL A 1 98 ? -0.029 3.141 0.882 1.00 97.25 98 VAL A N 1
ATOM 740 C CA . VAL A 1 98 ? -1.452 3.470 0.806 1.00 97.25 98 VAL A CA 1
ATOM 741 C C . VAL A 1 98 ? -1.865 4.120 2.120 1.00 97.25 98 VAL A C 1
ATOM 743 O O . VAL A 1 98 ? -1.849 3.493 3.175 1.00 97.25 98 VAL A O 1
ATOM 746 N N . ARG A 1 99 ? -2.228 5.397 2.054 1.00 95.69 99 ARG A N 1
ATOM 747 C CA . ARG A 1 99 ? -2.575 6.233 3.201 1.00 95.69 99 ARG A CA 1
ATOM 748 C C . ARG A 1 99 ? -4.078 6.456 3.278 1.00 95.69 99 ARG A C 1
ATOM 750 O O . ARG A 1 99 ? -4.695 6.955 2.337 1.00 95.69 99 ARG A O 1
ATOM 757 N N . PHE A 1 100 ? -4.623 6.182 4.455 1.00 94.25 100 PHE A N 1
ATOM 758 C CA . PHE A 1 100 ? -6.016 6.376 4.830 1.00 94.25 100 PHE A CA 1
ATOM 759 C C . PHE A 1 100 ? -6.095 7.541 5.829 1.00 94.25 100 PHE A C 1
ATOM 761 O O . PHE A 1 100 ? -5.820 7.343 7.013 1.00 94.25 100 PHE A O 1
ATOM 768 N N . PRO A 1 101 ? -6.380 8.773 5.374 1.00 91.19 101 PRO A N 1
ATOM 769 C CA . PRO A 1 101 ? -6.453 9.946 6.244 1.00 91.19 101 PRO A CA 1
ATOM 770 C C . PRO A 1 101 ? -7.726 9.954 7.101 1.00 91.19 101 PRO A C 1
ATOM 772 O O . PRO A 1 101 ? -8.763 9.439 6.691 1.00 91.19 101 PRO A O 1
ATOM 775 N N . GLY A 1 102 ? -7.653 10.586 8.272 1.00 90.75 102 GLY A N 1
ATOM 776 C CA . GLY A 1 102 ? -8.788 10.798 9.174 1.00 90.75 102 GLY A CA 1
ATOM 777 C C . GLY A 1 102 ? -9.226 9.557 9.952 1.00 90.75 102 GLY A C 1
ATOM 778 O O . GLY A 1 102 ? -10.271 9.585 10.595 1.00 90.75 102 GLY A O 1
ATOM 779 N N . VAL A 1 103 ? -8.453 8.468 9.899 1.00 92.56 103 VAL A N 1
ATOM 780 C CA . VAL A 1 103 ? -8.770 7.213 10.592 1.00 92.56 103 VAL A CA 1
ATOM 781 C C . VAL A 1 103 ? -7.583 6.711 11.402 1.00 92.56 103 VAL A C 1
ATOM 783 O O . VAL A 1 103 ? -6.431 6.856 11.003 1.00 92.56 103 VAL A O 1
ATOM 786 N N . THR A 1 104 ? -7.870 6.070 12.530 1.00 92.94 104 THR A N 1
ATOM 787 C CA . THR A 1 104 ? -6.880 5.371 13.369 1.00 92.94 104 THR A CA 1
ATOM 788 C C . THR A 1 104 ? -7.025 3.848 13.300 1.00 92.94 104 THR A C 1
ATOM 790 O O . THR A 1 104 ? -6.210 3.118 13.858 1.00 92.94 104 THR A O 1
ATOM 793 N N . GLN A 1 105 ? -8.040 3.364 12.583 1.00 93.25 105 GLN A N 1
ATOM 794 C CA . GLN A 1 105 ? -8.307 1.955 12.332 1.00 93.25 105 GLN A CA 1
ATOM 795 C C . GLN A 1 105 ? -9.015 1.809 10.980 1.00 93.25 105 GLN A C 1
ATOM 797 O O . GLN A 1 105 ? -9.859 2.633 10.627 1.00 93.25 105 GLN A O 1
ATOM 802 N N . LEU A 1 106 ? -8.684 0.759 10.224 1.00 96.00 106 LEU A N 1
ATOM 803 C CA . LEU A 1 106 ? -9.427 0.411 9.010 1.00 96.00 106 LEU A CA 1
ATOM 804 C C . LEU A 1 106 ? -10.671 -0.407 9.355 1.00 96.00 106 LEU A C 1
ATOM 806 O O . LEU A 1 106 ? -10.652 -1.223 10.275 1.00 96.00 106 LEU A O 1
ATOM 810 N N . ALA A 1 107 ? -11.735 -0.221 8.581 1.00 96.31 107 ALA A N 1
ATOM 811 C CA . ALA A 1 107 ? -12.915 -1.073 8.634 1.00 96.31 107 ALA A CA 1
ATOM 812 C C . ALA A 1 107 ? -12.773 -2.267 7.678 1.00 96.31 107 ALA A C 1
ATOM 814 O O . ALA A 1 107 ? -12.103 -2.166 6.645 1.00 96.31 107 ALA A O 1
ATOM 815 N N . LEU A 1 108 ? -13.449 -3.372 8.007 1.00 98.25 108 LEU A N 1
ATOM 816 C CA . LEU A 1 108 ? -13.650 -4.488 7.080 1.00 98.25 108 LEU A CA 1
ATOM 817 C C . LEU A 1 108 ? -14.357 -4.011 5.803 1.00 98.25 108 LEU A C 1
ATOM 819 O O . LEU A 1 108 ? -15.156 -3.073 5.831 1.00 98.25 108 LEU A O 1
ATOM 823 N N . GLY A 1 109 ? -14.091 -4.693 4.693 1.00 97.94 109 GLY A N 1
ATOM 824 C CA . GLY A 1 109 ? -14.687 -4.398 3.394 1.00 97.94 109 GLY A CA 1
ATOM 825 C C . GLY A 1 109 ? -13.726 -3.716 2.424 1.00 97.94 109 GLY A C 1
ATOM 826 O O . GLY A 1 109 ? -12.508 -3.725 2.598 1.00 97.94 109 GLY A O 1
ATOM 827 N N . THR A 1 110 ? -14.282 -3.170 1.341 1.00 97.94 110 THR A N 1
ATOM 828 C CA . THR A 1 110 ? -13.489 -2.598 0.245 1.00 97.94 110 THR A CA 1
ATOM 829 C C . THR A 1 110 ? -13.295 -1.099 0.424 1.00 97.94 110 THR A C 1
ATOM 831 O O . THR A 1 110 ? -14.256 -0.337 0.441 1.00 97.94 110 THR A O 1
ATOM 834 N N . GLN A 1 111 ? -12.035 -0.683 0.467 1.00 95.94 111 GLN A N 1
ATOM 835 C CA . GLN A 1 111 ? -11.599 0.703 0.440 1.00 95.94 111 GLN A CA 1
ATOM 836 C C . GLN A 1 111 ? -11.090 1.039 -0.963 1.00 95.94 111 GLN A C 1
ATOM 838 O O . GLN A 1 111 ? -10.322 0.275 -1.554 1.00 95.94 111 GLN A O 1
ATOM 843 N N . ARG A 1 112 ? -11.509 2.181 -1.509 1.00 95.00 112 ARG A N 1
ATOM 844 C CA . ARG A 1 112 ? -11.088 2.647 -2.835 1.00 95.00 112 ARG A CA 1
ATOM 845 C C . ARG A 1 112 ? -10.539 4.063 -2.744 1.00 95.00 112 ARG A C 1
ATOM 847 O O . ARG A 1 112 ? -11.167 4.932 -2.149 1.00 95.00 112 ARG A O 1
ATOM 854 N N . ILE A 1 113 ? -9.364 4.275 -3.326 1.00 93.81 113 ILE A N 1
ATOM 855 C CA . ILE A 1 113 ? -8.630 5.539 -3.284 1.00 93.81 113 ILE A CA 1
ATOM 856 C C . ILE A 1 113 ? -8.212 5.877 -4.714 1.00 93.81 113 ILE A C 1
ATOM 858 O O . ILE A 1 113 ? -7.567 5.072 -5.379 1.00 93.81 113 ILE A O 1
ATOM 862 N N . ASP A 1 114 ? -8.583 7.062 -5.186 1.00 92.00 114 ASP A N 1
ATOM 863 C CA . ASP A 1 114 ? -8.221 7.605 -6.499 1.00 92.00 114 ASP A CA 1
ATOM 864 C C . ASP A 1 114 ? -7.696 9.032 -6.342 1.00 92.00 114 ASP A C 1
ATOM 866 O O . ASP A 1 114 ? -8.160 9.729 -5.442 1.00 92.00 114 ASP A O 1
ATOM 870 N N . PRO A 1 115 ? -6.820 9.529 -7.228 1.00 84.31 115 PRO A N 1
ATOM 871 C CA . PRO A 1 115 ? -6.522 10.953 -7.333 1.00 84.31 115 PRO A CA 1
ATOM 872 C C . PRO A 1 115 ? -7.768 11.796 -7.703 1.00 84.31 115 PRO A C 1
ATOM 874 O O . PRO A 1 115 ? -8.604 11.328 -8.480 1.00 84.31 115 PRO A O 1
ATOM 877 N N . PRO A 1 116 ? -7.870 13.058 -7.237 1.00 66.94 116 PRO A N 1
ATOM 878 C CA . PRO A 1 116 ? -7.066 13.665 -6.187 1.00 66.94 116 PRO A CA 1
ATOM 879 C C . PRO A 1 116 ? -7.631 13.266 -4.816 1.00 66.94 116 PRO A C 1
ATOM 881 O O . PRO A 1 116 ? -8.349 14.028 -4.172 1.00 66.94 116 PRO A O 1
ATOM 884 N N . ALA A 1 117 ? -7.299 12.071 -4.328 1.00 62.31 117 ALA A N 1
ATOM 885 C CA . ALA A 1 117 ? -7.323 11.803 -2.900 1.00 62.31 117 ALA A CA 1
ATOM 886 C C . ALA A 1 117 ? -6.539 12.926 -2.210 1.00 62.31 117 ALA A C 1
ATOM 888 O O . ALA A 1 117 ? -5.619 13.477 -2.814 1.00 62.31 117 ALA A O 1
ATOM 889 N N . GLN A 1 118 ? -6.937 13.274 -0.983 1.00 63.97 118 GLN A N 1
ATOM 890 C CA . GLN A 1 118 ? -6.584 14.506 -0.253 1.00 63.97 118 GLN A CA 1
ATOM 891 C C . GLN A 1 118 ? -5.145 15.022 -0.457 1.00 63.97 118 GLN A C 1
ATOM 893 O O . GLN A 1 118 ? -4.924 16.229 -0.418 1.00 63.97 118 GLN A O 1
ATOM 898 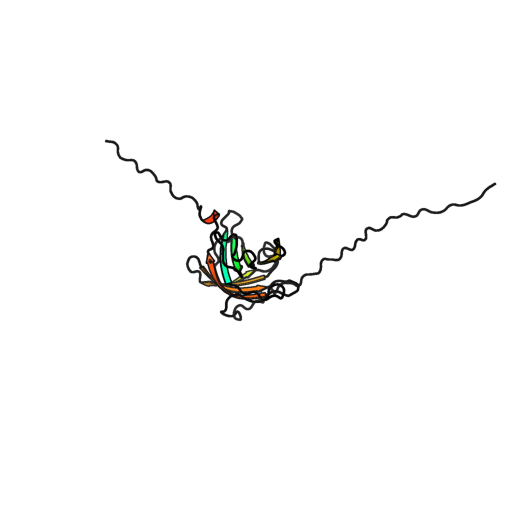N N . THR A 1 119 ? -4.170 14.136 -0.702 1.00 71.19 119 THR A N 1
ATOM 899 C CA . THR A 1 119 ? -2.846 14.514 -1.211 1.00 71.19 119 THR A CA 1
ATOM 900 C C . THR A 1 119 ? -2.357 13.550 -2.309 1.00 71.19 119 THR A C 1
ATOM 902 O O . THR A 1 119 ? -2.723 12.372 -2.300 1.00 71.19 119 THR A O 1
ATOM 905 N N . PRO A 1 120 ? -1.434 13.965 -3.202 1.00 67.12 120 PRO A N 1
ATOM 906 C CA . PRO A 1 120 ? -0.763 13.048 -4.134 1.00 67.12 120 PRO A CA 1
ATOM 907 C C . PRO A 1 120 ? 0.029 11.928 -3.430 1.00 67.12 120 PRO A C 1
ATOM 909 O O . PRO A 1 120 ? 0.368 10.934 -4.064 1.00 67.12 120 PRO A O 1
ATOM 912 N N . PHE A 1 121 ? 0.287 12.052 -2.124 1.00 77.06 121 PHE A N 1
ATOM 913 C CA . PHE A 1 121 ? 0.935 11.035 -1.294 1.00 77.06 121 PHE A CA 1
ATOM 914 C C . PHE A 1 121 ? -0.046 10.030 -0.676 1.00 77.06 121 PHE A C 1
ATOM 916 O O . PHE A 1 121 ? 0.373 9.157 0.080 1.00 77.06 121 PHE A O 1
ATOM 923 N N . SER A 1 122 ? -1.344 10.114 -0.989 1.00 89.56 122 SER A N 1
ATOM 924 C CA . SER A 1 122 ? -2.321 9.120 -0.536 1.00 89.56 122 SER A CA 1
ATOM 925 C C . SER A 1 122 ? -2.031 7.723 -1.091 1.00 89.56 122 SER A C 1
ATOM 927 O O . SER A 1 122 ? -2.206 6.738 -0.386 1.00 89.56 122 SER A O 1
ATOM 929 N N . VAL A 1 123 ? -1.543 7.635 -2.328 1.00 95.62 123 VAL A N 1
ATOM 930 C CA . VAL A 1 123 ? -1.034 6.395 -2.922 1.00 95.62 123 VAL A CA 1
ATOM 931 C C . VAL A 1 123 ? 0.232 6.746 -3.686 1.00 95.62 123 VAL A C 1
ATOM 933 O O . VAL A 1 123 ? 0.184 7.498 -4.665 1.00 95.62 123 VAL A O 1
ATOM 936 N N . HIS A 1 124 ? 1.366 6.240 -3.221 1.00 95.25 124 HIS A N 1
ATOM 937 C CA . HIS A 1 124 ? 2.669 6.521 -3.815 1.00 95.25 124 HIS A CA 1
ATOM 938 C C . HIS A 1 124 ? 3.591 5.311 -3.704 1.00 95.25 124 HIS A C 1
ATOM 940 O O . HIS A 1 124 ? 3.348 4.407 -2.908 1.00 95.25 124 HIS A O 1
ATOM 946 N N . TYR A 1 125 ? 4.649 5.293 -4.503 1.00 95.50 125 TYR A N 1
ATOM 947 C CA . TYR A 1 125 ? 5.786 4.414 -4.264 1.00 95.50 125 TYR A CA 1
ATOM 948 C C . TYR A 1 125 ? 7.075 5.228 -4.223 1.00 95.50 125 TYR A C 1
ATOM 950 O O . TYR A 1 125 ? 7.146 6.315 -4.802 1.00 95.50 125 TYR A O 1
ATOM 958 N N . GLU A 1 126 ? 8.087 4.692 -3.556 1.00 93.81 126 GLU A N 1
ATOM 959 C CA . GLU A 1 126 ? 9.405 5.307 -3.407 1.00 93.81 126 GLU A CA 1
ATOM 960 C C . GLU A 1 126 ? 10.527 4.307 -3.685 1.00 93.81 126 GLU A C 1
ATOM 962 O O . GLU A 1 126 ? 10.357 3.089 -3.563 1.00 93.81 126 GLU A O 1
ATOM 967 N N . TRP A 1 127 ? 11.664 4.837 -4.128 1.00 90.31 127 TRP A N 1
ATOM 968 C CA . TRP A 1 127 ? 12.881 4.087 -4.408 1.00 90.31 127 TRP A CA 1
ATOM 969 C C . TRP A 1 127 ? 14.109 4.937 -4.097 1.00 90.31 127 TRP A C 1
ATOM 971 O O . TRP A 1 127 ? 14.058 6.168 -4.161 1.00 90.31 127 TRP A O 1
ATOM 981 N N . ALA A 1 128 ? 15.223 4.269 -3.819 1.00 86.56 128 ALA A N 1
ATOM 982 C CA . ALA A 1 128 ? 16.514 4.920 -3.696 1.00 86.56 128 ALA A CA 1
ATOM 983 C C . ALA A 1 128 ? 17.201 5.072 -5.061 1.00 86.56 128 ALA A C 1
ATOM 985 O O . ALA A 1 128 ? 17.247 4.141 -5.867 1.00 86.56 128 ALA A O 1
ATOM 986 N N . GLU A 1 129 ? 17.771 6.245 -5.303 1.00 81.94 129 GLU A N 1
ATOM 987 C CA . GLU A 1 129 ? 18.557 6.591 -6.480 1.00 81.94 129 GLU A CA 1
ATOM 988 C C . GLU A 1 129 ? 19.752 7.449 -6.052 1.00 81.94 129 GLU A C 1
ATOM 990 O O . GLU A 1 129 ? 19.572 8.577 -5.601 1.00 81.94 129 GLU A O 1
ATOM 995 N N . HIS A 1 130 ? 20.972 6.916 -6.191 1.00 78.94 130 HIS A N 1
ATOM 996 C CA . HIS A 1 130 ? 22.223 7.601 -5.819 1.00 78.94 130 HIS A CA 1
ATOM 997 C C . HIS A 1 130 ? 22.174 8.230 -4.409 1.00 78.94 130 HIS A C 1
ATOM 999 O O . HIS A 1 130 ? 22.370 9.437 -4.257 1.00 78.94 130 HIS A O 1
ATOM 1005 N N . ASP A 1 131 ? 21.828 7.426 -3.399 1.00 73.06 131 ASP A N 1
ATOM 1006 C CA . ASP A 1 131 ? 21.678 7.839 -1.992 1.00 73.06 131 ASP A CA 1
ATOM 1007 C C . ASP A 1 131 ? 20.609 8.922 -1.738 1.00 73.06 131 ASP A C 1
ATOM 1009 O O . ASP A 1 131 ? 20.570 9.554 -0.682 1.00 73.06 131 ASP A O 1
ATOM 1013 N N . LYS A 1 132 ? 19.703 9.141 -2.699 1.00 80.62 132 LYS A N 1
ATOM 1014 C CA . LYS A 1 132 ? 18.529 10.008 -2.555 1.00 80.62 132 LYS A CA 1
ATOM 1015 C C . LYS A 1 132 ? 17.253 9.203 -2.718 1.00 80.62 132 LYS A C 1
ATOM 1017 O O . LYS A 1 132 ? 17.170 8.308 -3.552 1.00 80.62 132 LYS A O 1
ATOM 1022 N N . TRP A 1 133 ? 16.227 9.574 -1.965 1.00 85.12 133 TRP A N 1
ATOM 1023 C CA . TRP A 1 133 ? 14.890 9.032 -2.164 1.00 85.12 133 TRP A CA 1
ATOM 1024 C C . TRP A 1 133 ? 14.170 9.787 -3.273 1.00 85.12 133 TRP A C 1
ATOM 1026 O O . TRP A 1 133 ? 14.109 11.019 -3.281 1.00 85.12 133 TRP A O 1
ATOM 1036 N N . ALA A 1 134 ? 13.597 9.030 -4.197 1.00 89.62 134 ALA A N 1
ATOM 1037 C CA . ALA A 1 134 ? 12.682 9.522 -5.205 1.00 89.62 134 ALA A CA 1
ATOM 1038 C C . ALA A 1 134 ? 11.339 8.804 -5.060 1.00 89.62 134 ALA A C 1
ATOM 1040 O O . ALA A 1 134 ? 11.254 7.694 -4.534 1.00 89.62 134 ALA A O 1
ATOM 1041 N N . GLY A 1 135 ? 10.268 9.453 -5.512 1.00 90.75 135 GLY A N 1
ATOM 1042 C CA . GLY A 1 135 ? 8.922 8.926 -5.353 1.00 90.75 135 GLY A CA 1
ATOM 1043 C C . GLY A 1 135 ? 7.999 9.293 -6.498 1.00 90.75 135 GLY A C 1
ATOM 1044 O O . GLY A 1 135 ? 8.191 10.283 -7.209 1.00 90.75 135 GLY A O 1
ATOM 1045 N N . HIS A 1 136 ? 6.967 8.478 -6.669 1.00 91.75 136 HIS A N 1
ATOM 1046 C CA . HIS A 1 136 ? 5.895 8.722 -7.615 1.00 91.75 136 HIS A CA 1
ATOM 1047 C C . HIS A 1 136 ? 4.551 8.630 -6.895 1.00 91.75 136 HIS A C 1
ATOM 1049 O O . HIS A 1 136 ? 4.110 7.554 -6.497 1.00 91.75 136 HIS A O 1
ATOM 1055 N N . GLY A 1 137 ? 3.906 9.783 -6.724 1.00 91.44 137 GLY A N 1
ATOM 1056 C CA . GLY A 1 137 ? 2.561 9.892 -6.163 1.00 91.44 137 GLY A CA 1
ATOM 1057 C C . GLY A 1 137 ? 1.455 9.838 -7.215 1.00 91.44 137 GLY A C 1
ATOM 1058 O O . GLY A 1 137 ? 1.702 9.637 -8.404 1.00 91.44 137 GLY A O 1
ATOM 1059 N N . GLY A 1 138 ? 0.220 10.054 -6.766 1.00 89.38 138 GLY A N 1
ATOM 1060 C CA . GLY A 1 138 ? -0.962 10.089 -7.628 1.00 89.38 138 GLY A CA 1
ATOM 1061 C C . GLY A 1 138 ? -1.380 8.714 -8.148 1.00 89.38 138 GLY A C 1
ATOM 1062 O O . GLY A 1 138 ? -1.947 8.620 -9.235 1.00 89.38 138 GLY A O 1
ATOM 1063 N N . GLY A 1 139 ? -1.071 7.649 -7.405 1.00 94.69 139 GLY A N 1
ATOM 1064 C CA . GLY A 1 139 ? -1.612 6.324 -7.682 1.00 94.69 139 GLY A CA 1
ATOM 1065 C C . GLY A 1 139 ? -3.078 6.189 -7.273 1.00 94.69 139 GLY A C 1
ATOM 1066 O O . GLY A 1 139 ? -3.642 7.040 -6.582 1.00 94.69 139 GLY A O 1
ATOM 1067 N N . SER A 1 140 ?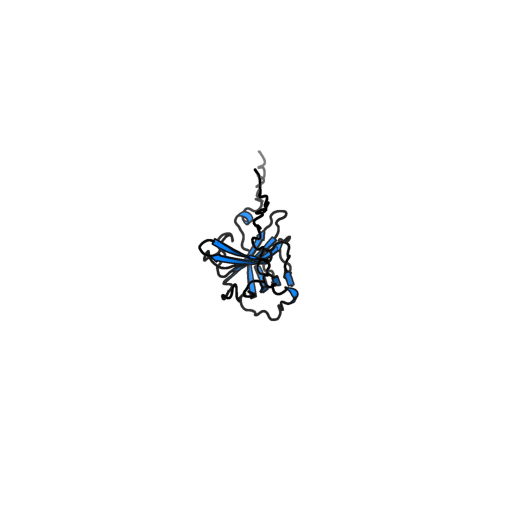 -3.662 5.066 -7.664 1.00 96.19 140 SER A N 1
ATOM 1068 C CA . SER A 1 140 ? -4.974 4.599 -7.226 1.00 96.19 140 SER A CA 1
ATOM 1069 C C . SER A 1 140 ? -4.831 3.241 -6.549 1.00 96.19 140 SER A C 1
ATOM 1071 O O . SER A 1 140 ? -3.949 2.454 -6.902 1.00 96.19 140 SER A O 1
ATOM 1073 N N . ALA A 1 141 ? -5.713 2.940 -5.601 1.00 97.56 141 ALA A N 1
ATOM 1074 C CA . ALA A 1 141 ? -5.722 1.677 -4.877 1.00 97.56 141 ALA A CA 1
ATOM 1075 C C . ALA A 1 141 ? -7.149 1.164 -4.654 1.00 97.56 141 ALA A C 1
ATOM 1077 O O . ALA A 1 141 ? -8.061 1.928 -4.331 1.00 97.56 141 ALA A O 1
ATOM 1078 N N . ALA A 1 142 ? -7.319 -0.148 -4.771 1.00 98.06 142 ALA A N 1
ATOM 1079 C CA . ALA A 1 142 ? -8.450 -0.887 -4.236 1.00 98.06 142 ALA A CA 1
ATOM 1080 C C . ALA A 1 142 ? -7.912 -1.893 -3.214 1.00 98.06 142 ALA A C 1
ATOM 1082 O O . ALA A 1 142 ? -7.039 -2.700 -3.535 1.00 98.06 142 ALA A O 1
ATOM 1083 N N . ILE A 1 143 ? -8.413 -1.820 -1.983 1.00 98.38 143 ILE A N 1
ATOM 1084 C CA . ILE A 1 143 ? -7.957 -2.626 -0.849 1.00 98.38 143 ILE A CA 1
ATOM 1085 C C . ILE A 1 143 ? -9.176 -3.310 -0.236 1.00 98.38 143 ILE A C 1
ATOM 1087 O O . ILE A 1 143 ? -10.066 -2.635 0.274 1.00 98.38 143 ILE A O 1
ATOM 1091 N N . ALA A 1 144 ? -9.228 -4.637 -0.277 1.00 98.38 144 ALA A N 1
ATOM 1092 C CA . ALA A 1 144 ? -10.194 -5.417 0.486 1.00 98.38 144 ALA A CA 1
ATOM 1093 C C . ALA A 1 144 ? -9.570 -5.790 1.827 1.00 98.38 144 ALA A C 1
ATOM 1095 O O . ALA A 1 144 ? -8.604 -6.548 1.865 1.00 98.38 144 ALA A O 1
ATOM 1096 N N . VAL A 1 145 ? -10.130 -5.267 2.915 1.00 98.62 145 VAL A N 1
ATOM 1097 C CA . VAL A 1 145 ? -9.807 -5.686 4.279 1.00 98.62 145 VAL A CA 1
ATOM 1098 C C . VAL A 1 145 ? -10.734 -6.841 4.643 1.00 98.62 145 VAL A C 1
ATOM 1100 O O . VAL A 1 145 ? -11.947 -6.663 4.757 1.00 98.62 145 VAL A O 1
ATOM 1103 N N . GLU A 1 146 ? -10.162 -8.029 4.800 1.00 98.44 146 GLU A N 1
ATOM 1104 C CA . GLU A 1 146 ? -10.905 -9.285 4.960 1.00 98.44 146 GLU A CA 1
ATOM 1105 C C . GLU A 1 146 ? -10.960 -9.734 6.418 1.00 98.44 146 GLU A C 1
ATOM 1107 O O . GLU A 1 146 ? -11.972 -10.271 6.863 1.00 98.44 146 GLU A O 1
ATOM 1112 N N . ALA A 1 147 ? -9.894 -9.474 7.180 1.00 98.44 147 ALA A N 1
ATOM 1113 C CA . ALA A 1 147 ? -9.861 -9.725 8.612 1.00 98.44 147 ALA A CA 1
ATOM 1114 C C . ALA A 1 147 ? -8.970 -8.714 9.343 1.00 98.44 147 ALA A C 1
ATOM 1116 O O . ALA A 1 147 ? -7.987 -8.205 8.798 1.00 98.44 147 ALA A O 1
ATOM 1117 N N . LEU A 1 148 ? -9.298 -8.478 10.614 1.00 98.06 148 LEU A N 1
ATOM 1118 C CA . LEU A 1 148 ? -8.556 -7.604 11.524 1.00 98.06 148 LEU A CA 1
ATOM 1119 C C . LEU A 1 148 ? -8.198 -8.341 12.829 1.00 98.06 148 LEU A C 1
ATOM 1121 O O . LEU A 1 148 ? -8.726 -7.992 13.888 1.00 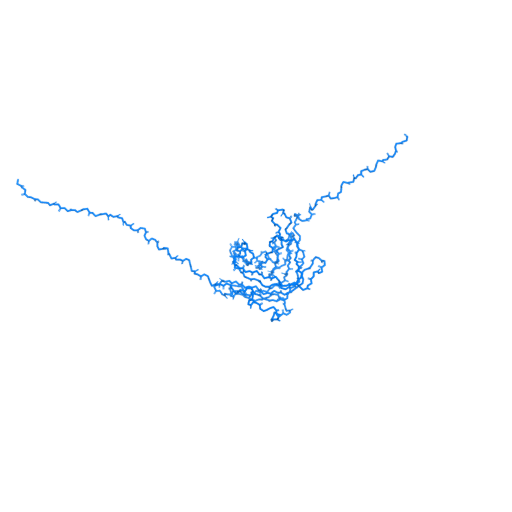98.06 148 LEU A O 1
ATOM 1125 N N . PRO A 1 149 ? -7.351 -9.391 12.797 1.00 97.88 149 PRO A N 1
ATOM 1126 C CA . PRO A 1 149 ? -6.804 -9.943 14.032 1.00 97.88 149 PRO A CA 1
ATOM 1127 C C . PRO A 1 149 ? -6.061 -8.858 14.834 1.00 97.88 149 PRO A C 1
ATOM 1129 O O . PRO A 1 149 ? -5.588 -7.882 14.247 1.00 97.88 149 PRO A O 1
ATOM 1132 N N . PRO A 1 150 ? -5.888 -9.017 16.158 1.00 95.50 150 PRO A N 1
ATOM 1133 C CA . PRO A 1 150 ? -5.139 -8.055 16.962 1.00 95.50 150 PRO A CA 1
ATOM 1134 C C . PRO A 1 150 ? -3.764 -7.732 16.352 1.00 95.50 150 PRO A C 1
ATOM 1136 O O . PRO A 1 150 ? -2.981 -8.632 16.047 1.00 95.50 150 PRO A O 1
ATOM 1139 N N . GLY A 1 151 ? -3.497 -6.441 16.128 1.00 94.50 151 GLY A N 1
ATOM 1140 C CA . GLY A 1 151 ? -2.238 -5.953 15.552 1.00 94.50 151 GLY A CA 1
ATOM 1141 C C . GLY A 1 151 ? -1.974 -6.387 14.105 1.00 94.50 151 GLY A C 1
ATOM 1142 O O . GLY A 1 151 ? -0.832 -6.335 13.658 1.00 94.50 151 GLY A O 1
ATOM 1143 N N . THR A 1 152 ? -2.982 -6.872 13.374 1.00 97.75 152 THR A N 1
ATOM 1144 C CA . THR A 1 152 ? -2.820 -7.387 12.011 1.00 97.75 152 THR A CA 1
ATOM 1145 C C . THR A 1 152 ? -3.955 -6.939 11.096 1.00 97.75 152 THR A C 1
ATOM 1147 O O . THR A 1 152 ? -5.125 -7.026 11.452 1.00 97.75 152 THR A O 1
ATOM 1150 N N . ILE A 1 153 ? -3.620 -6.564 9.862 1.00 98.56 153 ILE A N 1
ATOM 1151 C CA . ILE A 1 153 ? -4.581 -6.378 8.770 1.00 98.56 153 ILE A CA 1
ATOM 1152 C C . ILE A 1 153 ? -4.349 -7.488 7.745 1.00 98.56 153 ILE A C 1
ATOM 1154 O O . ILE A 1 153 ? -3.235 -7.643 7.243 1.00 98.56 153 ILE A O 1
ATOM 1158 N N . VAL A 1 154 ? -5.386 -8.264 7.436 1.00 98.75 154 VAL A N 1
ATOM 1159 C CA . VAL A 1 154 ? -5.355 -9.299 6.391 1.00 98.75 154 VAL A CA 1
ATOM 1160 C C . VAL A 1 154 ? -6.276 -8.882 5.257 1.00 98.75 154 VAL A C 1
ATOM 1162 O O . VAL A 1 154 ? -7.400 -8.433 5.502 1.00 98.75 154 VAL A O 1
ATOM 1165 N N . GLY A 1 155 ? -5.816 -9.031 4.019 1.00 98.50 155 GLY A N 1
ATOM 1166 C CA . GLY A 1 155 ? -6.629 -8.652 2.878 1.00 98.50 155 GLY A CA 1
ATOM 1167 C C . GLY A 1 155 ? -5.989 -8.873 1.519 1.00 98.50 155 GLY A C 1
ATOM 1168 O O . GLY A 1 155 ? -4.982 -9.568 1.378 1.00 98.50 155 GLY A O 1
ATOM 1169 N N . ARG A 1 156 ? -6.579 -8.226 0.514 1.00 98.62 156 ARG A N 1
ATOM 1170 C CA . ARG A 1 156 ? -6.103 -8.189 -0.873 1.00 98.62 156 ARG A CA 1
ATOM 1171 C C . ARG A 1 156 ? -5.996 -6.760 -1.371 1.00 98.62 156 ARG A C 1
ATOM 1173 O O . ARG A 1 156 ? -6.788 -5.897 -0.998 1.00 98.62 156 ARG A O 1
ATOM 1180 N N . ALA A 1 157 ? -5.024 -6.520 -2.235 1.00 98.56 157 ALA A N 1
ATOM 1181 C CA . ALA A 1 157 ? -4.749 -5.208 -2.791 1.00 98.56 157 ALA A CA 1
ATOM 1182 C C . ALA A 1 157 ? -4.558 -5.278 -4.305 1.00 98.56 157 ALA A C 1
ATOM 1184 O O . ALA A 1 157 ? -3.981 -6.233 -4.827 1.00 98.56 157 ALA A O 1
ATOM 1185 N N . LYS A 1 158 ? -4.990 -4.220 -4.992 1.00 98.56 158 LYS A N 1
ATOM 1186 C CA . LYS A 1 158 ? -4.533 -3.847 -6.332 1.00 98.56 158 LYS A CA 1
ATOM 1187 C C . LYS A 1 158 ? -4.233 -2.354 -6.326 1.00 98.56 158 LYS A C 1
ATOM 1189 O O . LYS A 1 158 ? -5.058 -1.561 -5.876 1.00 98.56 158 LYS A O 1
ATOM 1194 N N . ILE A 1 159 ? -3.033 -1.983 -6.755 1.00 98.31 159 ILE A N 1
ATOM 1195 C CA . ILE A 1 159 ? -2.507 -0.618 -6.663 1.00 98.31 159 ILE A CA 1
ATOM 1196 C C . ILE A 1 159 ? -1.824 -0.302 -7.986 1.00 98.31 159 ILE A C 1
ATOM 1198 O O . ILE A 1 159 ? -0.993 -1.087 -8.438 1.00 98.31 159 ILE A O 1
ATOM 1202 N N . CYS A 1 160 ? -2.174 0.818 -8.610 1.00 97.50 160 CYS A N 1
ATOM 1203 C CA . CYS A 1 160 ? -1.651 1.199 -9.919 1.00 97.50 160 CYS A CA 1
ATOM 1204 C C . CYS A 1 160 ? -1.298 2.683 -9.985 1.00 97.50 160 CYS A C 1
ATOM 1206 O O . CYS A 1 160 ? -1.917 3.517 -9.325 1.00 97.50 160 CYS A O 1
ATOM 1208 N N . PHE A 1 161 ? -0.337 3.011 -10.842 1.00 95.31 161 PHE A N 1
ATOM 1209 C CA . PHE A 1 161 ? 0.235 4.341 -10.985 1.00 95.31 161 PHE A CA 1
ATOM 1210 C C . PHE A 1 161 ? 0.221 4.792 -12.440 1.00 95.31 161 PHE A C 1
ATOM 1212 O O . PHE A 1 161 ? 0.443 4.015 -13.366 1.00 95.31 161 PHE A O 1
ATOM 1219 N N . GLY A 1 162 ? -0.017 6.086 -12.626 1.00 91.81 162 GLY A N 1
ATOM 1220 C CA . GLY A 1 162 ? 0.043 6.765 -13.914 1.00 91.81 162 GLY A CA 1
ATOM 1221 C C . GLY A 1 162 ? 1.461 7.179 -14.312 1.00 91.81 162 GLY A C 1
ATOM 1222 O O . GLY A 1 162 ? 1.683 8.326 -14.687 1.00 91.81 162 GLY A O 1
ATOM 1223 N N . ASP A 1 163 ? 2.450 6.299 -14.148 1.00 91.75 163 ASP A N 1
ATOM 1224 C CA . ASP A 1 163 ? 3.817 6.559 -14.616 1.00 91.75 163 ASP A CA 1
ATOM 1225 C C . ASP A 1 163 ? 4.029 6.075 -16.060 1.00 91.75 163 ASP A C 1
ATOM 1227 O O . ASP A 1 163 ? 3.149 5.464 -16.666 1.00 91.75 163 ASP A O 1
ATOM 1231 N N . ALA A 1 164 ? 5.207 6.348 -16.629 1.00 91.38 164 ALA A N 1
ATOM 1232 C CA . ALA A 1 164 ? 5.534 6.005 -18.017 1.00 91.38 164 ALA A CA 1
ATOM 1233 C C . ALA A 1 164 ? 5.426 4.501 -18.341 1.00 91.38 164 ALA A C 1
ATOM 1235 O O . ALA A 1 164 ? 5.310 4.141 -19.508 1.00 91.38 164 ALA A O 1
ATOM 1236 N N . THR A 1 165 ? 5.462 3.635 -17.327 1.00 93.38 165 THR A N 1
ATOM 1237 C CA . THR A 1 165 ? 5.385 2.175 -17.470 1.00 93.38 165 THR A CA 1
ATOM 1238 C C . THR A 1 165 ? 4.058 1.593 -16.990 1.00 93.38 165 THR A C 1
ATOM 1240 O O . THR A 1 165 ? 3.905 0.376 -16.986 1.00 93.38 165 THR A O 1
ATOM 1243 N N . GLN A 1 166 ? 3.110 2.445 -16.583 1.00 93.69 166 GLN A N 1
ATOM 1244 C CA . GLN A 1 166 ? 1.833 2.051 -15.987 1.00 93.69 166 GLN A CA 1
ATOM 1245 C C . GLN A 1 166 ? 2.006 1.045 -14.839 1.00 93.69 166 GLN A C 1
ATOM 1247 O O . GLN A 1 166 ? 1.368 -0.010 -14.822 1.00 93.69 166 GLN A O 1
ATOM 1252 N N . SER A 1 167 ? 2.895 1.356 -13.890 1.00 97.00 167 SER A N 1
ATOM 1253 C CA . SER A 1 167 ? 3.203 0.465 -12.767 1.00 97.00 167 SER A CA 1
ATOM 1254 C C . SER A 1 167 ? 1.951 -0.022 -12.044 1.00 97.00 167 SER A C 1
ATOM 1256 O O . SER A 1 167 ? 1.064 0.766 -11.714 1.00 97.00 167 SER A O 1
ATOM 1258 N N . CYS A 1 168 ? 1.909 -1.314 -11.733 1.00 97.88 168 CYS A N 1
ATOM 1259 C CA . CYS A 1 168 ? 0.813 -1.947 -11.013 1.00 97.88 168 CYS A CA 1
ATOM 1260 C C . CYS A 1 168 ? 1.330 -3.111 -10.167 1.00 97.88 168 CYS A C 1
ATOM 1262 O O . CYS A 1 168 ? 2.161 -3.902 -10.619 1.00 97.88 168 CYS A O 1
ATOM 1264 N N . VAL A 1 169 ? 0.775 -3.254 -8.966 1.00 98.56 169 VAL A N 1
ATOM 1265 C CA . VAL A 1 169 ? 1.009 -4.383 -8.061 1.00 98.56 169 VAL A CA 1
ATOM 1266 C C . VAL A 1 169 ? -0.320 -4.931 -7.551 1.00 98.56 169 VAL A C 1
ATOM 1268 O O . VAL A 1 169 ? -1.282 -4.182 -7.362 1.00 98.56 169 VAL A O 1
ATOM 1271 N N . ALA A 1 170 ? -0.391 -6.242 -7.347 1.00 98.75 170 ALA A N 1
ATOM 1272 C CA . ALA A 1 170 ? -1.570 -6.906 -6.812 1.00 98.75 170 ALA A CA 1
ATOM 1273 C C . ALA A 1 170 ? -1.203 -8.169 -6.031 1.00 98.75 170 ALA A C 1
ATOM 1275 O O . ALA A 1 170 ? -0.205 -8.825 -6.326 1.00 98.75 170 ALA A O 1
ATOM 1276 N N . GLY A 1 171 ? -2.022 -8.517 -5.045 1.00 98.69 171 GLY A N 1
ATOM 1277 C CA . GLY A 1 171 ? -1.901 -9.766 -4.296 1.00 98.69 171 GLY A CA 1
ATOM 1278 C C . GLY A 1 171 ? -2.597 -9.714 -2.942 1.00 98.69 171 GLY A C 1
ATOM 1279 O O . GLY A 1 171 ? -3.174 -8.695 -2.551 1.00 98.69 171 GLY A O 1
ATOM 1280 N N . ALA A 1 172 ? -2.530 -10.827 -2.227 1.00 98.62 172 ALA A N 1
ATOM 1281 C CA . ALA A 1 172 ? -2.891 -10.917 -0.824 1.00 98.62 172 ALA A CA 1
ATOM 1282 C C . ALA A 1 172 ? -1.795 -10.321 0.072 1.00 98.62 172 ALA A C 1
ATOM 1284 O O . ALA A 1 172 ? -0.616 -10.270 -0.290 1.00 98.62 172 ALA A O 1
ATOM 1285 N N . PHE A 1 173 ? -2.180 -9.879 1.265 1.00 98.62 173 PHE A N 1
ATOM 1286 C CA . PHE A 1 173 ? -1.254 -9.355 2.257 1.00 98.62 173 PHE A CA 1
ATOM 1287 C C . PHE A 1 173 ? -1.681 -9.683 3.685 1.00 98.62 173 PHE A C 1
ATOM 1289 O O . PHE A 1 173 ? -2.862 -9.831 4.004 1.00 98.62 173 PHE A O 1
ATOM 1296 N N . ARG A 1 174 ? -0.675 -9.734 4.559 1.00 98.44 174 ARG A N 1
ATOM 1297 C CA . ARG A 1 174 ? -0.815 -9.759 6.012 1.00 98.44 174 ARG A CA 1
ATOM 1298 C C . ARG A 1 174 ? 0.117 -8.694 6.573 1.00 98.44 174 ARG A C 1
ATOM 1300 O O . ARG A 1 174 ? 1.325 -8.896 6.588 1.00 98.44 174 ARG A O 1
ATOM 1307 N N . ALA A 1 175 ? -0.442 -7.567 6.997 1.00 97.94 175 ALA A N 1
ATOM 1308 C CA . ALA A 1 175 ? 0.315 -6.432 7.503 1.00 97.94 175 ALA A CA 1
ATOM 1309 C C . ALA A 1 175 ? 0.303 -6.411 9.032 1.00 97.94 175 ALA A C 1
ATOM 1311 O O . ALA A 1 175 ? -0.773 -6.406 9.627 1.00 97.94 175 ALA A O 1
ATOM 1312 N N . GLN A 1 176 ? 1.473 -6.420 9.670 1.00 95.69 176 GLN A N 1
ATOM 1313 C CA . GLN A 1 176 ? 1.583 -6.262 11.128 1.00 95.69 176 GLN A CA 1
ATOM 1314 C C . GLN A 1 176 ? 1.582 -4.783 11.529 1.00 95.69 176 GLN A C 1
ATOM 1316 O O . GLN A 1 176 ? 2.076 -3.943 10.774 1.00 95.69 176 GLN A O 1
ATOM 1321 N N . GLU A 1 177 ? 1.042 -4.458 12.708 1.00 93.88 177 GLU A N 1
ATOM 1322 C CA . GLU A 1 177 ? 1.190 -3.117 13.279 1.00 93.88 177 GLU A CA 1
ATOM 1323 C C . GLU A 1 177 ? 2.669 -2.884 13.551 1.00 93.88 177 GLU A C 1
ATOM 1325 O O . GLU A 1 177 ? 3.307 -3.620 14.303 1.00 93.88 177 GLU A O 1
ATOM 1330 N N . CYS A 1 178 ? 3.197 -1.827 12.959 1.00 90.94 178 CYS A N 1
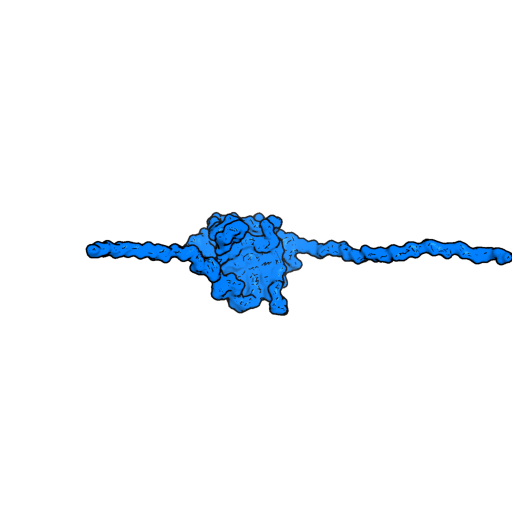ATOM 1331 C CA . CYS A 1 178 ? 4.535 -1.362 13.211 1.00 90.94 178 CYS A CA 1
ATOM 1332 C C . CYS A 1 178 ? 4.424 -0.021 13.945 1.00 90.94 178 CYS A C 1
ATOM 1334 O O . CYS A 1 178 ? 3.912 0.968 13.411 1.00 90.94 178 CYS A O 1
ATOM 1336 N N . ARG A 1 179 ? 4.893 -0.005 15.196 1.00 85.94 179 ARG A N 1
ATOM 1337 C CA . ARG A 1 179 ? 4.852 1.158 16.088 1.00 85.94 179 ARG A CA 1
ATOM 1338 C C . ARG A 1 179 ? 6.152 1.944 16.033 1.00 85.94 179 ARG A C 1
ATOM 1340 O O . ARG A 1 179 ? 7.229 1.356 16.094 1.00 85.94 179 ARG A O 1
ATOM 1347 N N . SER A 1 180 ? 6.040 3.265 15.962 1.00 73.44 180 SER A N 1
ATOM 1348 C CA . SER A 1 180 ? 7.186 4.166 16.088 1.00 73.44 180 SER A CA 1
ATOM 1349 C C . SER A 1 180 ? 7.504 4.476 17.552 1.00 73.44 180 SER A C 1
ATOM 1351 O O . SER A 1 180 ? 6.697 4.197 18.435 1.00 73.44 180 SER A O 1
ATOM 1353 N N . GLU A 1 181 ? 8.667 5.071 17.825 1.00 63.09 181 GLU A N 1
ATOM 1354 C CA . GLU A 1 181 ? 9.080 5.506 19.176 1.00 63.09 181 GLU A CA 1
ATOM 1355 C C . GLU A 1 181 ? 8.010 6.394 19.839 1.00 63.09 181 GLU A C 1
ATOM 1357 O O . GLU A 1 181 ? 7.666 6.209 21.003 1.00 63.09 181 GLU A O 1
ATOM 1362 N N . LEU A 1 182 ? 7.380 7.266 19.046 1.00 60.69 182 LEU A N 1
ATOM 1363 C CA . LEU A 1 182 ? 6.294 8.151 19.479 1.00 60.69 182 LEU A CA 1
ATOM 1364 C C . LEU A 1 182 ? 5.019 7.401 19.909 1.00 60.69 182 LEU A C 1
ATOM 1366 O O . LEU A 1 182 ? 4.201 7.961 20.633 1.00 60.69 182 LEU A O 1
ATOM 1370 N N . ASP A 1 183 ? 4.838 6.153 19.471 1.00 58.97 183 ASP A N 1
ATOM 1371 C CA . ASP A 1 183 ? 3.702 5.303 19.847 1.00 58.97 183 ASP A CA 1
ATOM 1372 C C . ASP A 1 183 ? 3.982 4.465 21.108 1.00 58.97 183 ASP A C 1
ATOM 1374 O O . ASP A 1 183 ? 3.048 3.937 21.714 1.00 58.97 183 ASP A O 1
ATOM 1378 N N . ILE A 1 184 ? 5.255 4.314 21.495 1.00 57.50 184 ILE A N 1
ATOM 1379 C CA . ILE A 1 184 ? 5.678 3.552 22.682 1.00 57.50 184 ILE A CA 1
ATOM 1380 C C . ILE A 1 184 ? 5.519 4.406 23.951 1.00 57.50 184 ILE A C 1
ATOM 1382 O O . ILE A 1 184 ? 5.123 3.882 24.991 1.00 57.50 184 ILE A O 1
ATOM 1386 N N . ASP A 1 185 ? 5.708 5.725 23.843 1.00 48.31 185 ASP A N 1
ATOM 1387 C CA . ASP A 1 185 ? 5.559 6.700 24.934 1.00 48.31 185 ASP A CA 1
ATOM 1388 C C . ASP A 1 185 ? 4.126 7.254 25.093 1.00 48.31 185 ASP A C 1
ATOM 1390 O O . ASP A 1 185 ? 3.930 8.397 25.517 1.00 48.31 185 ASP A O 1
ATOM 1394 N N . GLY A 1 186 ? 3.098 6.452 24.778 1.00 45.53 186 GLY A N 1
ATOM 1395 C CA . GLY A 1 186 ? 1.698 6.795 25.071 1.00 45.53 186 GLY A CA 1
ATOM 1396 C C . GLY A 1 186 ? 1.513 7.304 26.515 1.00 45.53 186 GLY A C 1
ATOM 1397 O O . GLY A 1 186 ? 2.343 7.003 27.378 1.00 45.53 186 GLY A O 1
ATOM 1398 N N . PRO A 1 187 ? 0.461 8.102 26.805 1.00 40.97 187 PRO A N 1
ATOM 1399 C CA . PRO A 1 187 ? 0.354 8.852 28.056 1.00 40.97 187 PRO A CA 1
ATOM 1400 C C . PRO A 1 187 ? 0.624 7.925 29.237 1.00 40.97 187 PRO A C 1
ATOM 1402 O O . PRO A 1 187 ? -0.067 6.922 29.395 1.00 40.97 187 PRO A O 1
ATOM 1405 N N . ARG A 1 188 ? 1.659 8.243 30.027 1.00 42.16 188 ARG A N 1
ATOM 1406 C CA . ARG A 1 188 ? 2.071 7.478 31.210 1.00 42.16 188 ARG A CA 1
ATOM 1407 C C . ARG A 1 188 ? 0.894 7.376 32.187 1.00 42.16 188 ARG A C 1
ATOM 1409 O O . ARG A 1 188 ? 0.773 8.185 33.105 1.00 42.16 188 ARG A O 1
ATOM 1416 N N . SER A 1 189 ? 0.014 6.394 32.013 1.00 44.44 189 SER A N 1
ATOM 1417 C CA . SER A 1 189 ? -1.000 6.046 33.001 1.00 44.44 189 SER A CA 1
ATOM 1418 C C . SER A 1 189 ? -0.279 5.337 34.140 1.00 44.44 189 SER A C 1
ATOM 1420 O O . SER A 1 189 ? -0.008 4.139 34.087 1.00 44.44 189 SER A O 1
ATOM 1422 N N . GLY A 1 190 ? 0.127 6.113 35.137 1.00 37.41 190 GLY A N 1
ATOM 1423 C CA . GLY A 1 190 ? 0.905 5.597 36.251 1.00 37.41 190 GLY A CA 1
ATOM 1424 C C . GLY A 1 190 ? 1.235 6.650 37.293 1.00 37.41 190 GLY A C 1
ATOM 1425 O O . GLY A 1 190 ? 2.336 6.643 37.834 1.00 37.41 190 GLY A O 1
ATOM 1426 N N . ILE A 1 191 ? 0.291 7.544 37.604 1.00 41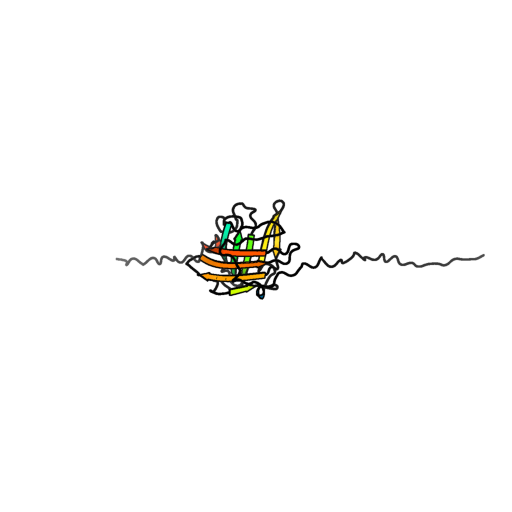.81 191 ILE A N 1
ATOM 1427 C CA . ILE A 1 191 ? 0.260 8.126 38.946 1.00 41.81 191 ILE A CA 1
ATOM 1428 C C . ILE A 1 191 ? 0.027 6.932 39.877 1.00 41.81 191 ILE A C 1
ATOM 1430 O O . ILE A 1 191 ? -1.102 6.471 40.025 1.00 41.81 191 ILE A O 1
ATOM 1434 N N . ARG A 1 192 ? 1.092 6.394 40.486 1.00 42.91 192 ARG A N 1
ATOM 1435 C CA . ARG A 1 192 ? 0.918 5.683 41.753 1.00 42.91 192 ARG A CA 1
ATOM 1436 C C . ARG A 1 192 ? 0.399 6.738 42.716 1.00 42.91 192 ARG A C 1
ATOM 1438 O O . ARG A 1 192 ? 1.178 7.549 43.215 1.00 42.91 192 ARG A O 1
ATOM 1445 N N . GLN A 1 193 ? -0.912 6.757 42.940 1.00 43.50 193 GLN A N 1
ATOM 1446 C CA . GLN A 1 193 ? -1.415 7.290 44.191 1.00 43.50 193 GLN A CA 1
ATOM 1447 C C . GLN A 1 193 ? -0.685 6.497 45.272 1.00 43.50 193 GLN A C 1
ATOM 1449 O O . GLN A 1 193 ? -0.807 5.276 45.352 1.00 43.50 193 GLN A O 1
ATOM 1454 N N . ARG A 1 194 ? 0.186 7.175 46.020 1.00 43.75 194 ARG A N 1
ATOM 1455 C CA . ARG A 1 194 ? 0.642 6.656 47.301 1.00 43.75 194 ARG A CA 1
ATOM 1456 C C . ARG A 1 194 ? -0.623 6.543 48.142 1.00 43.75 194 ARG A C 1
ATOM 1458 O O . ARG A 1 194 ? -1.135 7.565 48.589 1.00 43.75 194 ARG A O 1
ATOM 1465 N N . GLU A 1 195 ? -1.142 5.330 48.293 1.00 44.72 195 GLU A N 1
ATOM 1466 C CA . GLU A 1 195 ? -2.055 5.023 49.385 1.00 44.72 195 GLU A CA 1
ATOM 1467 C C . GLU A 1 195 ? -1.373 5.479 50.673 1.00 44.72 195 GLU A C 1
ATOM 1469 O O . GLU A 1 195 ? -0.241 5.092 50.980 1.00 44.72 195 GLU A O 1
ATOM 1474 N N . GLY A 1 196 ? -2.031 6.415 51.355 1.00 43.25 196 GLY A N 1
ATOM 1475 C CA . GLY A 1 196 ? -1.589 6.916 52.640 1.00 43.25 196 GLY A CA 1
ATOM 1476 C C . GLY A 1 196 ? -1.566 5.765 53.633 1.00 43.25 196 GLY A C 1
ATOM 1477 O O . GLY A 1 196 ? -2.565 5.075 53.820 1.00 43.25 196 GLY A O 1
ATOM 1478 N N . ALA A 1 197 ? -0.419 5.567 54.272 1.00 45.53 197 ALA A N 1
ATOM 1479 C CA . ALA A 1 197 ? -0.365 4.787 55.493 1.00 45.53 197 ALA A CA 1
ATOM 1480 C C . ALA A 1 197 ? -1.206 5.507 56.567 1.00 45.53 197 ALA A C 1
ATOM 1482 O O . ALA A 1 197 ? -1.076 6.730 56.696 1.00 45.53 197 ALA A O 1
ATOM 1483 N N . PRO A 1 198 ? -2.051 4.805 57.341 1.00 48.75 198 PRO A N 1
ATOM 1484 C CA . PRO A 1 198 ? -2.656 5.400 58.521 1.00 48.75 198 PRO A CA 1
ATOM 1485 C C . PRO A 1 198 ? -1.555 5.657 59.559 1.00 48.75 198 PRO A C 1
ATOM 1487 O O . PRO A 1 198 ? -0.724 4.787 59.827 1.00 48.75 198 PRO A O 1
ATOM 1490 N N . ALA A 1 199 ? -1.519 6.878 60.092 1.00 49.75 199 ALA A N 1
ATOM 1491 C CA . ALA A 1 199 ? -0.628 7.248 61.186 1.00 49.75 199 ALA A CA 1
ATOM 1492 C C . ALA A 1 199 ? -1.044 6.532 62.490 1.00 49.75 199 ALA A C 1
ATOM 1494 O O . ALA A 1 199 ? -2.241 6.276 62.659 1.00 49.75 199 ALA A O 1
ATOM 1495 N N . PRO A 1 200 ? -0.091 6.201 63.384 1.00 59.09 200 PRO A N 1
ATOM 1496 C CA . PRO A 1 200 ? -0.398 5.744 64.738 1.00 59.09 200 PRO A CA 1
ATOM 1497 C C . PRO A 1 200 ? -0.983 6.861 65.612 1.00 59.09 200 PRO A C 1
ATOM 1499 O O . PRO A 1 200 ? -0.653 8.047 65.369 1.00 59.09 200 PRO A O 1
#

Radius of gyration: 26.84 Å; chains: 1; bounding box: 40×88×113 Å

Foldseek 3Di:
DDDDDDDDDDDPPPDPPPDPPPPPDQAAADFQVPDDQVPFAQDAKWFDDPNHTDGFPAKAWEFDPPPPFTKIKIKGWPFDQDAQNPAGVVRFIKIWIAIDGPDRDDDAAKDKFAPPPVHQVNTKMWGDDPNDIDMGGGKIKIWGFHDDDPQKTWTWIWIWGRHPVGTIIIHTHIHGYRHHPVRVCPPPPDPPPPPDDDDD

Sequence (200 aa):
MSPRAVLLAAVACASLAACDRPPPRRPPAMRSQAMDLSAVPPTPVAGSLRGQAFRTVEAWYRVVRMPGRERVDLIFSEGRAGRLCAESTPELARHVWVRFPGVTQLALGTQRIDPPAQTPFSVHYEWAEHDKWAGHGGGSAAIAVEALPPGTIVGRAKICFGDATQSCVAGAFRAQECRSELDIDGPRSGIRQREGAPAP